Protein AF-A0A1G1E6A3-F1 (afdb_monomer_lite)

Radius of gyration: 20.31 Å; chains: 1; bounding box: 51×31×55 Å

Foldseek 3Di:
DVVLLLVLLLVLLLLLVLLLVLLVVVLVVDFFVVLSVVSVVLSVVSVVLNVVSCVVQVVVVHDSDNDPPVSVPPPDDLVVLCVVLVHDADFQCRVVSSSLSVQLSSLVVLLVSLCVSLVVDPDPSSNVSSVVVSVSSVVSNVVSVVVSVCLVVLVDFGWGQDPPPGDIDTCHSDHDFQDWDQRPPPRFIKGWHGDPRHIDIDTDD

pLDDT: mean 92.28, std 10.72, range [44.59, 98.62]

Structure (mmCIF, N/CA/C/O backbone):
data_AF-A0A1G1E6A3-F1
#
_entry.id   AF-A0A1G1E6A3-F1
#
loop_
_atom_site.group_PDB
_atom_site.id
_atom_site.type_symbol
_atom_site.label_atom_id
_atom_site.label_alt_id
_atom_site.label_comp_id
_atom_site.label_asym_id
_atom_site.label_entity_id
_atom_site.label_seq_id
_atom_site.pdbx_PDB_ins_code
_atom_site.Cartn_x
_atom_site.Cartn_y
_atom_site.Cartn_z
_atom_site.occupancy
_atom_site.B_iso_or_equiv
_atom_site.auth_seq_id
_atom_site.auth_comp_id
_atom_site.auth_asym_id
_atom_site.auth_atom_id
_atom_site.pdbx_PDB_model_num
ATOM 1 N N . MET A 1 1 ? 22.983 -2.849 -25.410 1.00 52.84 1 MET A N 1
ATOM 2 C CA . MET A 1 1 ? 23.242 -4.268 -25.117 1.00 52.84 1 MET A CA 1
ATOM 3 C C . MET A 1 1 ? 21.980 -4.874 -24.530 1.00 52.84 1 MET A C 1
ATOM 5 O O . MET A 1 1 ? 21.572 -4.451 -23.456 1.00 52.84 1 MET A O 1
ATOM 9 N N . ILE A 1 2 ? 21.395 -5.854 -25.227 1.00 60.53 2 ILE A N 1
ATOM 10 C CA . ILE A 1 2 ? 20.197 -6.618 -24.821 1.00 60.53 2 ILE A CA 1
ATOM 11 C C . ILE A 1 2 ? 20.302 -7.136 -23.374 1.00 60.53 2 ILE A C 1
ATOM 13 O O . ILE A 1 2 ? 19.310 -7.143 -22.655 1.00 60.53 2 ILE A O 1
ATOM 17 N N . ASP A 1 3 ? 21.508 -7.463 -22.909 1.00 78.00 3 ASP A N 1
ATOM 18 C CA . ASP A 1 3 ? 21.766 -7.994 -21.565 1.00 78.00 3 ASP A CA 1
ATOM 19 C C . ASP A 1 3 ? 21.234 -7.106 -20.426 1.00 78.00 3 ASP A C 1
ATOM 21 O O . ASP A 1 3 ? 20.723 -7.616 -19.431 1.00 78.00 3 ASP A O 1
ATOM 25 N N . ARG A 1 4 ? 21.285 -5.775 -20.582 1.00 87.69 4 ARG A N 1
ATOM 26 C CA . ARG A 1 4 ? 20.841 -4.835 -19.539 1.00 87.69 4 ARG A CA 1
ATOM 27 C C . ARG A 1 4 ? 19.320 -4.757 -19.423 1.00 87.69 4 ARG A C 1
ATOM 29 O O . ARG A 1 4 ? 18.787 -4.631 -18.325 1.00 87.69 4 ARG A O 1
ATOM 36 N N . ASP A 1 5 ? 18.622 -4.856 -20.551 1.00 90.69 5 ASP A N 1
ATOM 37 C CA . ASP A 1 5 ? 17.161 -4.910 -20.579 1.00 90.69 5 ASP A CA 1
ATOM 38 C C . ASP A 1 5 ? 16.653 -6.189 -19.899 1.00 90.69 5 ASP A C 1
ATOM 40 O O . ASP A 1 5 ? 15.705 -6.148 -19.114 1.00 90.69 5 ASP A O 1
ATOM 44 N N . ILE A 1 6 ? 17.331 -7.317 -20.124 1.00 88.31 6 ILE A N 1
ATOM 45 C CA . ILE A 1 6 ? 16.989 -8.597 -19.492 1.00 88.31 6 ILE A CA 1
ATOM 46 C C . ILE A 1 6 ? 17.277 -8.590 -17.986 1.00 88.31 6 ILE A C 1
ATOM 48 O O . ILE A 1 6 ? 16.454 -9.082 -17.207 1.00 88.31 6 ILE A O 1
ATOM 52 N N . GLU A 1 7 ? 18.389 -7.988 -17.555 1.00 88.75 7 GLU A N 1
ATOM 53 C CA . GLU A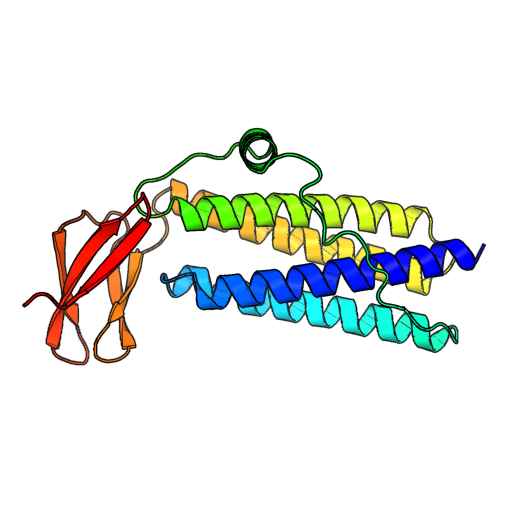 1 7 ? 18.673 -7.766 -16.131 1.00 88.75 7 GLU A CA 1
ATOM 54 C C . GLU A 1 7 ? 17.557 -6.934 -15.476 1.00 88.75 7 GLU A C 1
ATOM 56 O O . GLU A 1 7 ? 17.002 -7.326 -14.449 1.00 88.75 7 GLU A O 1
ATOM 61 N N . ASN A 1 8 ? 17.156 -5.823 -16.101 1.00 91.44 8 ASN A N 1
ATOM 62 C CA . ASN A 1 8 ? 16.099 -4.961 -15.574 1.00 91.44 8 ASN A CA 1
ATOM 63 C C . ASN A 1 8 ? 14.746 -5.689 -15.484 1.00 91.44 8 ASN A C 1
ATOM 65 O O . ASN A 1 8 ? 14.077 -5.589 -14.458 1.00 91.44 8 ASN A O 1
ATOM 69 N N . LEU A 1 9 ? 14.358 -6.474 -16.499 1.00 91.94 9 LEU A N 1
ATOM 70 C CA . LEU A 1 9 ? 13.141 -7.301 -16.449 1.00 91.94 9 LEU A CA 1
ATOM 71 C C . LEU A 1 9 ? 13.195 -8.352 -15.324 1.00 91.94 9 LEU A C 1
ATOM 73 O O . LEU A 1 9 ? 12.199 -8.593 -14.635 1.00 91.94 9 LEU A O 1
ATOM 77 N N . THR A 1 10 ? 14.358 -8.964 -15.101 1.00 88.19 10 THR A N 1
ATOM 78 C CA . THR A 1 10 ? 14.561 -9.934 -14.012 1.00 88.19 10 THR A CA 1
ATOM 79 C C . THR A 1 10 ? 14.383 -9.262 -12.653 1.00 88.19 10 THR A C 1
ATOM 81 O O . THR A 1 10 ? 13.635 -9.752 -11.803 1.00 88.19 10 THR A O 1
ATOM 84 N N . ARG A 1 11 ? 14.966 -8.070 -12.487 1.00 88.81 11 ARG A N 1
ATOM 85 C CA . ARG A 1 11 ? 14.819 -7.255 -11.278 1.00 88.81 11 ARG A CA 1
ATOM 86 C C . ARG A 1 11 ? 13.377 -6.845 -11.021 1.00 88.81 11 ARG A C 1
ATOM 88 O O . ARG A 1 11 ? 12.905 -6.998 -9.898 1.00 88.81 11 ARG A O 1
ATOM 95 N N . THR A 1 12 ? 12.664 -6.393 -12.046 1.00 91.88 12 THR A N 1
ATOM 96 C CA . THR A 1 12 ? 11.239 -6.059 -11.937 1.00 91.88 12 THR A CA 1
ATOM 97 C C . THR A 1 12 ? 10.411 -7.260 -11.508 1.00 91.88 12 THR A C 1
ATOM 99 O O . THR A 1 12 ? 9.614 -7.133 -10.590 1.00 91.88 12 THR A O 1
ATOM 102 N N . THR A 1 13 ? 10.650 -8.451 -12.067 1.00 89.56 13 THR A N 1
ATOM 103 C CA . THR A 1 13 ? 9.909 -9.663 -11.662 1.00 89.56 13 THR A CA 1
ATOM 104 C C . THR A 1 13 ? 9.983 -9.907 -10.149 1.00 89.56 13 THR A C 1
ATOM 106 O O . THR A 1 13 ? 8.977 -10.249 -9.528 1.00 89.56 13 THR A O 1
ATOM 109 N N . ALA A 1 14 ? 11.155 -9.724 -9.533 1.00 86.88 14 ALA A N 1
ATOM 110 C CA . ALA A 1 14 ? 11.291 -9.901 -8.088 1.00 86.88 14 ALA A CA 1
ATOM 111 C C . ALA A 1 14 ? 10.610 -8.781 -7.284 1.00 86.88 14 ALA A C 1
ATOM 113 O O . ALA A 1 14 ? 10.022 -9.067 -6.241 1.00 86.88 14 ALA A O 1
ATOM 114 N N . LEU A 1 15 ? 10.680 -7.531 -7.763 1.00 89.19 15 LEU A N 1
ATOM 115 C CA . LEU A 1 15 ? 10.018 -6.382 -7.134 1.00 89.19 15 LEU A CA 1
ATOM 116 C C . LEU A 1 15 ? 8.502 -6.583 -7.077 1.00 89.19 15 LEU A C 1
ATOM 118 O O . LEU A 1 15 ? 7.927 -6.503 -5.992 1.00 89.19 15 LEU A O 1
ATOM 122 N N . GLU A 1 16 ? 7.887 -6.939 -8.207 1.00 92.62 16 GLU A N 1
ATOM 123 C CA . GLU A 1 16 ? 6.437 -7.145 -8.281 1.00 92.62 16 GLU A CA 1
ATOM 124 C C . GLU A 1 16 ? 5.990 -8.301 -7.386 1.00 92.62 16 GLU A C 1
ATOM 126 O O . GLU A 1 16 ? 5.063 -8.167 -6.591 1.00 92.62 16 GLU A O 1
ATOM 131 N N . ARG A 1 17 ? 6.701 -9.435 -7.411 1.00 89.88 17 ARG A N 1
ATOM 132 C CA . ARG A 1 17 ? 6.389 -10.578 -6.534 1.00 89.88 17 ARG A CA 1
ATOM 133 C C . ARG A 1 17 ? 6.499 -10.242 -5.054 1.00 89.88 17 ARG A C 1
ATOM 135 O O . ARG A 1 17 ? 5.681 -10.706 -4.257 1.00 89.88 17 ARG A O 1
ATOM 142 N N . PHE A 1 18 ? 7.509 -9.459 -4.680 1.00 88.88 18 PHE A N 1
ATOM 143 C CA . PHE A 1 18 ? 7.661 -8.994 -3.308 1.00 88.88 18 PHE A CA 1
ATOM 144 C C . PHE A 1 18 ? 6.491 -8.092 -2.898 1.00 88.88 18 PHE A C 1
ATOM 146 O O . PHE A 1 18 ? 5.902 -8.317 -1.837 1.00 88.88 18 PHE A O 1
ATOM 153 N N . ALA A 1 19 ? 6.110 -7.135 -3.749 1.00 91.38 19 ALA A N 1
ATOM 154 C CA . ALA A 1 19 ? 4.962 -6.263 -3.518 1.00 91.38 19 ALA A CA 1
ATOM 155 C C . ALA A 1 19 ? 3.660 -7.071 -3.371 1.00 91.38 19 ALA A C 1
ATOM 157 O O . ALA A 1 19 ? 2.958 -6.921 -2.370 1.00 91.38 19 ALA A O 1
ATOM 158 N N . ILE A 1 20 ? 3.394 -8.019 -4.279 1.00 93.62 20 ILE A N 1
ATOM 159 C CA . ILE A 1 20 ? 2.236 -8.929 -4.218 1.00 93.62 20 ILE A CA 1
ATOM 160 C C . ILE A 1 20 ? 2.196 -9.673 -2.880 1.00 93.62 20 ILE A C 1
ATOM 162 O O . ILE A 1 20 ? 1.187 -9.620 -2.173 1.00 93.62 20 ILE A O 1
ATOM 166 N N . SER A 1 21 ? 3.301 -10.325 -2.496 1.00 91.25 21 SER A N 1
ATOM 167 C CA . SER A 1 21 ? 3.388 -11.083 -1.241 1.00 91.25 21 SER A CA 1
ATOM 168 C C . SER A 1 21 ? 3.143 -10.199 -0.018 1.00 91.25 21 SER A C 1
ATOM 170 O O . SER A 1 21 ? 2.488 -10.618 0.940 1.00 91.25 21 SER A O 1
ATOM 172 N N . ARG A 1 22 ? 3.679 -8.977 -0.027 1.00 91.31 22 ARG A N 1
ATOM 173 C CA . ARG A 1 22 ? 3.521 -8.021 1.068 1.00 91.31 22 ARG A CA 1
ATOM 174 C C . ARG A 1 22 ? 2.079 -7.529 1.171 1.00 91.31 22 ARG A C 1
ATOM 176 O O . ARG A 1 22 ? 1.533 -7.477 2.275 1.00 91.31 22 ARG A O 1
ATOM 183 N N . TYR A 1 23 ? 1.445 -7.198 0.050 1.00 94.75 23 TYR A N 1
ATOM 184 C CA . TYR A 1 23 ? 0.042 -6.794 0.039 1.00 94.75 23 TYR A CA 1
ATOM 185 C C . TYR A 1 23 ? -0.883 -7.933 0.463 1.00 94.75 23 TYR A C 1
ATOM 187 O O . TYR A 1 23 ? -1.817 -7.688 1.229 1.00 94.75 23 TYR A O 1
ATOM 195 N N . ASP A 1 24 ? -0.583 -9.177 0.085 1.00 93.69 24 ASP A N 1
ATOM 196 C CA . ASP A 1 24 ? -1.293 -10.358 0.585 1.00 93.69 24 ASP A CA 1
ATOM 197 C C . ASP A 1 24 ? -1.245 -10.460 2.111 1.00 93.69 24 ASP A C 1
ATOM 199 O O . ASP A 1 24 ? -2.285 -10.601 2.762 1.00 93.69 24 ASP A O 1
ATOM 203 N N . GLU A 1 25 ? -0.058 -10.324 2.704 1.00 92.19 25 GLU A N 1
ATOM 204 C CA . GLU A 1 25 ? 0.110 -10.360 4.156 1.00 92.19 25 GLU A CA 1
ATOM 205 C C . GLU A 1 25 ? -0.679 -9.239 4.852 1.00 92.19 25 GLU A C 1
ATOM 207 O O . GLU A 1 25 ? -1.368 -9.473 5.853 1.00 92.19 25 GLU A O 1
ATOM 212 N N . GLN A 1 26 ? -0.631 -8.021 4.310 1.00 93.88 26 GLN A N 1
ATOM 213 C CA . GLN A 1 26 ? -1.344 -6.875 4.873 1.00 93.88 26 GLN A CA 1
ATOM 214 C C . GLN A 1 26 ? -2.868 -7.012 4.785 1.00 93.88 26 GLN A C 1
ATOM 216 O O . GLN A 1 26 ? -3.564 -6.707 5.756 1.00 93.88 26 GLN A O 1
ATOM 221 N N . ILE A 1 27 ? -3.404 -7.525 3.672 1.00 94.94 27 ILE A N 1
ATOM 222 C CA . ILE A 1 27 ? -4.846 -7.775 3.492 1.00 94.94 27 ILE A CA 1
ATOM 223 C C . ILE A 1 27 ? -5.391 -8.702 4.590 1.00 94.94 27 ILE A C 1
ATOM 225 O O . ILE A 1 27 ? -6.546 -8.556 5.013 1.00 94.94 27 ILE A O 1
ATOM 229 N N . GLN A 1 28 ? -4.582 -9.646 5.080 1.00 92.06 28 GLN A N 1
ATOM 230 C CA . GLN A 1 28 ? -4.977 -10.531 6.180 1.00 92.06 28 GLN A CA 1
ATOM 231 C C . GLN A 1 28 ? -4.928 -9.846 7.550 1.00 92.06 28 GLN A C 1
ATOM 233 O O . GLN A 1 28 ? -5.706 -10.202 8.434 1.00 92.06 28 GLN A O 1
ATOM 238 N N . LYS A 1 29 ? -4.035 -8.868 7.733 1.00 92.44 29 LYS A N 1
ATOM 239 C CA . LYS A 1 29 ? -3.746 -8.259 9.039 1.00 92.44 29 LYS A CA 1
ATOM 240 C C . LYS A 1 29 ? -4.522 -6.977 9.324 1.00 92.44 29 LYS A C 1
ATOM 242 O O . LYS A 1 29 ? -4.794 -6.710 10.490 1.00 92.44 29 LYS A O 1
ATOM 247 N N . ILE A 1 30 ? -4.884 -6.187 8.310 1.00 94.81 30 ILE A N 1
ATOM 248 C CA . ILE A 1 30 ? -5.595 -4.915 8.515 1.00 94.81 30 ILE A CA 1
ATOM 249 C C . ILE A 1 30 ? -7.051 -5.190 8.938 1.00 94.81 30 ILE A C 1
ATOM 251 O O . ILE A 1 30 ? -7.828 -5.730 8.145 1.00 94.81 30 ILE A O 1
ATOM 255 N N . PRO A 1 31 ? -7.462 -4.789 10.159 1.00 93.88 31 PRO A N 1
ATOM 256 C CA . PRO A 1 31 ? -8.792 -5.100 10.680 1.00 93.88 31 PRO A CA 1
ATOM 257 C C . PRO A 1 31 ? -9.870 -4.105 10.223 1.00 93.88 31 PRO A C 1
ATOM 259 O O . PRO A 1 31 ? -11.059 -4.412 10.306 1.00 93.88 31 PRO A O 1
ATOM 262 N N . ILE A 1 32 ? -9.466 -2.924 9.738 1.00 95.31 32 ILE A N 1
ATOM 263 C CA . ILE A 1 32 ? -10.370 -1.851 9.311 1.00 95.31 32 ILE A CA 1
ATOM 264 C C . ILE A 1 32 ? -10.792 -2.106 7.853 1.00 95.31 32 ILE A C 1
ATOM 266 O O . ILE A 1 32 ? -9.942 -1.995 6.961 1.00 95.31 32 ILE A O 1
ATOM 270 N N . PRO A 1 33 ? -12.078 -2.407 7.566 1.00 95.44 33 PRO A N 1
ATOM 271 C CA . PRO A 1 33 ? -12.535 -2.829 6.241 1.00 95.44 33 PRO A CA 1
ATOM 272 C C . PRO A 1 33 ? -12.168 -1.843 5.134 1.00 95.44 33 PRO A C 1
ATOM 274 O O . PRO A 1 33 ? -11.607 -2.238 4.116 1.00 95.44 33 PRO A O 1
ATOM 277 N N . LYS A 1 34 ? -12.428 -0.550 5.347 1.00 94.00 34 LYS A N 1
ATOM 278 C CA . LYS A 1 34 ? -12.167 0.491 4.349 1.00 94.00 34 LYS A CA 1
ATOM 279 C C . LYS A 1 34 ? -10.688 0.589 3.966 1.00 94.00 34 LYS A C 1
ATOM 281 O O . LYS A 1 34 ? -10.385 0.776 2.795 1.00 94.00 34 LYS A O 1
ATOM 286 N N . LEU A 1 35 ? -9.785 0.429 4.934 1.00 95.25 35 LEU A N 1
ATOM 287 C CA . LEU A 1 35 ? -8.340 0.435 4.695 1.00 95.25 35 LEU A CA 1
ATOM 288 C C . LEU A 1 35 ? -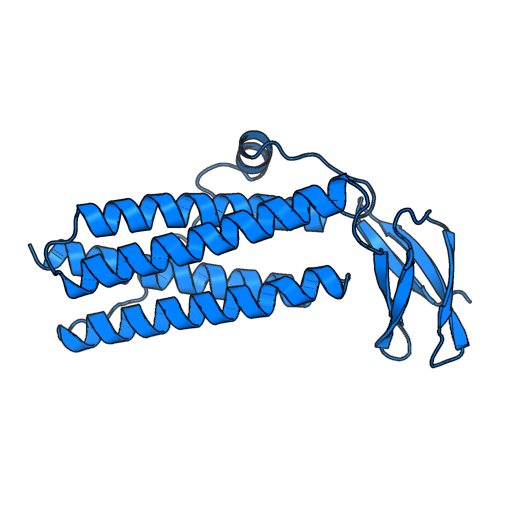7.882 -0.851 4.008 1.00 95.25 35 LEU A C 1
ATOM 290 O O . LEU A 1 35 ? -7.142 -0.802 3.031 1.00 95.25 35 LEU A O 1
ATOM 294 N N . LYS A 1 36 ? -8.394 -1.998 4.467 1.00 95.25 36 LYS A N 1
ATOM 295 C CA . LYS A 1 36 ? -8.142 -3.304 3.852 1.00 95.25 36 LYS A CA 1
ATOM 296 C C . LYS A 1 36 ? -8.547 -3.332 2.377 1.00 95.25 36 LYS A C 1
ATOM 298 O O . LYS A 1 36 ? -7.841 -3.924 1.573 1.00 95.25 36 LYS A O 1
ATOM 303 N N . MET A 1 37 ? -9.659 -2.693 2.014 1.00 94.31 37 MET A N 1
ATOM 304 C CA . MET A 1 37 ? -10.191 -2.705 0.646 1.00 94.31 37 MET A CA 1
ATOM 305 C C . MET A 1 37 ? -9.355 -1.927 -0.380 1.00 94.31 37 MET A C 1
ATOM 307 O O . MET A 1 37 ? -9.593 -2.091 -1.574 1.00 94.31 37 MET A O 1
ATOM 311 N N . LEU A 1 38 ? -8.380 -1.119 0.046 1.00 94.38 38 LEU A N 1
ATOM 312 C CA . LEU A 1 38 ? -7.477 -0.408 -0.868 1.00 94.38 38 LEU A CA 1
ATOM 313 C C . LEU A 1 38 ? -6.457 -1.354 -1.518 1.00 94.38 38 LEU A C 1
ATOM 315 O O . LEU A 1 38 ? -6.120 -1.207 -2.690 1.00 94.38 38 LEU A O 1
ATOM 319 N N . LEU A 1 39 ? -5.991 -2.344 -0.758 1.00 96.81 39 LEU A N 1
ATOM 320 C CA . LEU A 1 39 ? -4.848 -3.175 -1.127 1.00 96.81 39 LEU A CA 1
ATOM 321 C C . LEU A 1 39 ? -5.117 -4.193 -2.250 1.00 96.81 39 LEU A C 1
ATOM 323 O O . LEU A 1 39 ? -4.227 -4.371 -3.075 1.00 96.81 39 LEU A O 1
ATOM 327 N N . PRO A 1 40 ? -6.297 -4.843 -2.364 1.00 97.06 40 PRO A N 1
ATOM 328 C CA . PRO A 1 40 ? -6.546 -5.794 -3.447 1.00 97.06 40 PRO A CA 1
ATOM 329 C C . PRO A 1 40 ? -6.399 -5.186 -4.845 1.00 97.06 40 PRO A C 1
ATOM 331 O O . PRO A 1 40 ? -5.941 -5.866 -5.759 1.00 97.06 40 PRO A O 1
ATOM 334 N N . GLY A 1 41 ? -6.774 -3.911 -5.010 1.00 96.88 41 GLY A N 1
ATOM 335 C CA . GLY A 1 41 ? -6.631 -3.199 -6.281 1.00 96.88 41 GLY A CA 1
ATOM 336 C C . GLY A 1 41 ? -5.167 -2.986 -6.663 1.00 96.88 41 GLY A C 1
ATOM 337 O O . GLY A 1 41 ? -4.793 -3.310 -7.785 1.00 96.88 41 GLY A O 1
ATOM 338 N N . ILE A 1 42 ? -4.353 -2.519 -5.710 1.00 97.38 42 ILE A N 1
ATOM 339 C CA . ILE A 1 42 ? -2.902 -2.332 -5.874 1.00 97.38 42 ILE A CA 1
ATOM 340 C C . ILE A 1 42 ? -2.240 -3.681 -6.172 1.00 97.38 42 ILE A C 1
ATOM 342 O O . ILE A 1 42 ? -1.630 -3.856 -7.215 1.00 97.38 42 ILE A O 1
ATOM 346 N N . ARG A 1 43 ? -2.501 -4.699 -5.343 1.00 97.31 43 ARG A N 1
ATOM 347 C CA . ARG A 1 43 ? -2.002 -6.069 -5.539 1.00 97.31 43 ARG A CA 1
ATOM 348 C C . ARG A 1 43 ? -2.305 -6.625 -6.936 1.00 97.31 43 ARG A C 1
ATOM 350 O O . ARG A 1 43 ? -1.444 -7.238 -7.553 1.00 97.31 43 ARG A O 1
ATOM 357 N N . THR A 1 44 ? -3.532 -6.435 -7.428 1.00 97.81 44 THR A N 1
ATOM 358 C CA . THR A 1 44 ? -3.928 -6.894 -8.774 1.00 97.81 44 THR A CA 1
ATOM 359 C C . THR A 1 44 ? -3.171 -6.134 -9.868 1.00 97.81 44 THR A C 1
ATOM 361 O O . THR A 1 44 ? -2.910 -6.681 -10.938 1.00 97.81 44 THR A O 1
ATOM 364 N N . ASN A 1 45 ? -2.828 -4.866 -9.624 1.00 97.56 45 ASN A N 1
ATOM 365 C CA . ASN A 1 45 ? -2.010 -4.084 -10.540 1.00 97.56 45 ASN A CA 1
ATOM 366 C C . ASN A 1 45 ? -0.577 -4.635 -10.619 1.00 97.56 45 ASN A C 1
ATOM 368 O O . ASN A 1 45 ? -0.112 -4.857 -11.736 1.00 97.56 45 ASN A O 1
ATOM 372 N N . GLU A 1 46 ? 0.022 -5.008 -9.483 1.00 97.06 46 GLU A N 1
ATOM 373 C CA . GLU A 1 46 ? 1.354 -5.639 -9.445 1.00 97.06 46 GLU A CA 1
ATOM 374 C C . GLU A 1 46 ? 1.380 -7.005 -10.144 1.00 97.06 46 GLU A C 1
ATOM 376 O O . GLU A 1 46 ? 2.300 -7.311 -10.901 1.00 97.06 46 GLU A O 1
ATOM 381 N N . GLU A 1 47 ? 0.330 -7.822 -9.988 1.00 96.94 47 GLU A N 1
ATOM 382 C CA . GLU A 1 47 ? 0.175 -9.064 -10.771 1.00 96.94 47 GLU A CA 1
ATOM 383 C C . GLU A 1 47 ? 0.124 -8.774 -12.280 1.00 96.94 47 GLU A C 1
ATOM 385 O O . GLU A 1 47 ? 0.644 -9.535 -13.102 1.00 96.94 47 GLU A O 1
ATOM 390 N N . GLY A 1 48 ? -0.493 -7.652 -12.656 1.00 97.88 48 GLY A N 1
ATOM 391 C CA . GLY A 1 48 ? -0.505 -7.151 -14.023 1.00 97.88 48 GLY A CA 1
ATOM 392 C C . GLY A 1 48 ? 0.889 -6.760 -14.514 1.00 97.88 48 GLY A C 1
ATOM 393 O O . GLY A 1 48 ? 1.258 -7.139 -15.630 1.00 97.88 48 GLY A O 1
ATOM 394 N N . HIS A 1 49 ? 1.667 -6.044 -13.699 1.00 97.12 49 HIS A N 1
ATOM 395 C CA . HIS A 1 49 ? 3.055 -5.693 -14.001 1.00 97.12 49 HIS A CA 1
ATOM 396 C C . HIS A 1 49 ? 3.908 -6.949 -14.189 1.00 97.12 49 HIS A C 1
ATOM 398 O O . HIS A 1 49 ? 4.541 -7.101 -15.237 1.00 97.12 49 HIS A O 1
ATOM 404 N N . GLU A 1 50 ? 3.840 -7.899 -13.249 1.00 94.81 50 GLU A N 1
ATOM 405 C CA . GLU A 1 50 ? 4.546 -9.179 -13.336 1.00 94.81 50 GLU A CA 1
ATOM 406 C C . GLU A 1 50 ? 4.191 -9.907 -14.640 1.00 94.81 50 GLU A C 1
ATOM 408 O O . GLU A 1 50 ? 5.072 -10.306 -15.404 1.00 94.81 50 GLU A O 1
ATOM 413 N N . ALA A 1 51 ? 2.899 -10.037 -14.951 1.00 95.62 51 ALA A N 1
ATOM 414 C CA . ALA A 1 51 ? 2.451 -10.729 -16.153 1.00 95.62 51 ALA A CA 1
ATOM 415 C C . ALA A 1 51 ? 2.999 -10.095 -17.446 1.00 95.62 51 ALA A C 1
ATOM 417 O O . ALA A 1 51 ? 3.363 -10.823 -18.379 1.00 95.62 51 ALA A O 1
ATOM 418 N N . GLN A 1 52 ? 3.086 -8.761 -17.515 1.00 96.19 52 GLN A N 1
ATOM 419 C CA . GLN A 1 52 ? 3.675 -8.072 -18.669 1.00 96.19 52 GLN A CA 1
ATOM 420 C C . GLN A 1 52 ? 5.185 -8.304 -18.766 1.00 96.19 52 GLN A C 1
ATOM 422 O O . GLN A 1 52 ? 5.675 -8.601 -19.856 1.00 96.19 52 GLN A O 1
ATOM 427 N N . VAL A 1 53 ? 5.917 -8.264 -17.650 1.00 94.31 53 VAL A N 1
ATOM 428 C CA . VAL A 1 53 ? 7.358 -8.573 -17.625 1.00 94.31 53 VAL A CA 1
ATOM 429 C C . VAL A 1 53 ? 7.627 -9.983 -18.137 1.00 94.31 53 VAL A C 1
ATOM 431 O O . VAL A 1 53 ? 8.459 -10.177 -19.026 1.00 94.31 53 VAL A O 1
ATOM 434 N N . LEU A 1 54 ? 6.877 -10.972 -17.641 1.00 91.38 54 LEU A N 1
ATOM 435 C CA . LEU A 1 54 ? 7.012 -12.365 -18.069 1.00 91.38 54 LEU A CA 1
ATOM 436 C C . LEU A 1 54 ? 6.723 -12.528 -19.568 1.00 91.38 54 LEU A C 1
ATOM 438 O O . LEU A 1 54 ? 7.364 -13.335 -20.245 1.00 91.38 54 LEU A O 1
ATOM 442 N N . LYS A 1 55 ? 5.764 -11.766 -20.105 1.00 93.62 55 LYS A N 1
ATOM 443 C CA . LYS A 1 55 ? 5.459 -11.752 -21.539 1.00 93.62 55 LYS A CA 1
ATOM 444 C C . LYS A 1 55 ? 6.619 -11.171 -22.354 1.00 93.62 55 LYS A C 1
ATOM 446 O O . LYS A 1 55 ? 6.997 -11.776 -23.357 1.00 93.62 55 LYS A O 1
ATOM 451 N N . LEU A 1 56 ? 7.188 -10.044 -21.923 1.00 93.56 56 LEU A N 1
ATOM 452 C CA . LEU A 1 56 ? 8.322 -9.396 -22.592 1.00 93.56 56 LEU A CA 1
ATOM 453 C C . LEU A 1 56 ? 9.566 -10.288 -22.600 1.00 93.56 56 LEU A C 1
ATOM 455 O O . LEU A 1 56 ? 10.227 -10.401 -23.632 1.00 93.56 56 LEU A O 1
ATOM 459 N N . ALA A 1 57 ? 9.851 -10.959 -21.484 1.00 90.50 57 ALA A N 1
ATOM 460 C CA . ALA A 1 57 ? 10.966 -11.893 -21.381 1.00 90.50 57 ALA A CA 1
ATOM 461 C C . ALA A 1 57 ? 10.803 -13.084 -22.336 1.00 90.50 57 ALA A C 1
ATOM 463 O O . ALA A 1 57 ? 11.695 -13.367 -23.137 1.00 90.50 57 ALA A O 1
ATOM 464 N N . ARG A 1 58 ? 9.621 -13.720 -22.338 1.00 89.12 58 ARG A N 1
ATOM 465 C CA . ARG A 1 58 ? 9.312 -14.845 -23.239 1.00 89.12 58 ARG A CA 1
ATOM 466 C C . ARG A 1 58 ? 9.442 -14.475 -24.712 1.00 89.12 58 ARG A C 1
ATOM 468 O O . ARG A 1 58 ? 9.937 -15.282 -25.485 1.00 89.12 58 ARG A O 1
ATOM 475 N N . ALA A 1 59 ? 9.021 -13.271 -25.103 1.00 89.62 59 ALA A N 1
ATOM 476 C CA . ALA A 1 59 ? 9.135 -12.797 -26.485 1.00 89.62 59 ALA A CA 1
ATOM 477 C C . ALA A 1 59 ? 10.592 -12.644 -26.964 1.00 89.62 59 ALA A C 1
ATOM 479 O O . ALA A 1 59 ? 10.833 -12.528 -28.162 1.00 89.62 59 ALA A O 1
ATOM 480 N N . ARG A 1 60 ? 11.553 -12.640 -26.035 1.00 88.94 60 ARG A N 1
ATOM 481 C CA . ARG A 1 60 ? 12.994 -12.514 -26.292 1.00 88.94 60 ARG A CA 1
ATOM 482 C C . ARG A 1 60 ? 13.736 -13.836 -26.056 1.00 88.94 60 ARG A C 1
ATOM 484 O O . ARG A 1 60 ? 14.955 -13.832 -25.907 1.00 88.94 60 ARG A O 1
ATOM 491 N N . ASP A 1 61 ? 12.994 -14.947 -25.978 1.00 85.06 61 ASP A N 1
ATOM 492 C CA . ASP A 1 61 ? 13.482 -16.280 -25.596 1.00 85.06 61 ASP A CA 1
ATOM 493 C C . ASP A 1 61 ? 14.260 -16.279 -24.268 1.00 85.06 61 ASP A C 1
ATOM 495 O O . ASP A 1 61 ? 15.121 -17.123 -24.020 1.00 85.06 61 ASP A O 1
ATOM 499 N N . GLN A 1 62 ? 13.941 -15.323 -23.390 1.00 80.00 62 GLN A N 1
ATOM 500 C CA . GLN A 1 62 ? 14.528 -15.211 -22.065 1.00 80.00 62 GLN A CA 1
ATOM 501 C C . GLN A 1 62 ? 13.556 -15.741 -21.021 1.00 80.00 62 GLN A C 1
ATOM 503 O O . GLN A 1 62 ? 12.367 -15.411 -20.997 1.00 80.00 62 GLN A O 1
ATOM 508 N N . ALA A 1 63 ? 14.084 -16.541 -20.103 1.00 69.94 63 ALA A N 1
ATOM 509 C CA . ALA A 1 63 ? 13.404 -16.818 -18.855 1.00 69.94 63 ALA A CA 1
ATOM 510 C C . ALA A 1 63 ? 13.823 -15.751 -17.843 1.00 69.94 63 ALA A C 1
ATOM 512 O O . ALA A 1 63 ? 14.998 -15.647 -17.505 1.00 69.94 63 ALA A O 1
ATOM 513 N N . THR A 1 64 ? 12.866 -14.997 -17.315 1.00 66.94 64 THR A N 1
ATOM 514 C CA . THR A 1 64 ? 13.080 -14.272 -16.060 1.00 66.94 64 THR A CA 1
ATOM 515 C C . THR A 1 64 ? 13.162 -15.307 -14.950 1.00 66.94 64 THR A C 1
ATOM 517 O O . THR A 1 64 ? 12.167 -15.966 -14.624 1.00 66.94 64 THR A O 1
ATOM 520 N N . GLN A 1 65 ? 14.356 -15.500 -14.406 1.00 62.91 65 GLN A N 1
ATOM 521 C CA . GLN A 1 65 ? 14.526 -16.320 -13.217 1.00 62.91 65 GLN A CA 1
ATOM 522 C C . GLN A 1 65 ? 14.119 -15.510 -11.988 1.00 62.91 65 GLN A C 1
ATOM 524 O O . GLN A 1 65 ? 14.195 -14.284 -11.976 1.00 62.91 65 GLN A O 1
ATOM 529 N N . MET A 1 66 ? 13.684 -16.203 -10.940 1.00 54.09 66 MET A N 1
ATOM 530 C CA . MET A 1 66 ? 13.806 -15.623 -9.611 1.00 54.09 66 MET A CA 1
ATOM 531 C C . MET A 1 66 ? 15.297 -15.619 -9.310 1.00 54.09 66 MET A C 1
ATOM 533 O O . MET A 1 66 ? 15.869 -16.660 -9.000 1.00 54.09 66 MET A O 1
ATOM 537 N N . GLU A 1 67 ? 15.939 -14.471 -9.457 1.00 50.66 67 GLU A N 1
ATOM 538 C CA . GLU A 1 67 ? 17.137 -14.258 -8.669 1.00 50.66 67 GLU A CA 1
ATOM 539 C C . GLU A 1 67 ? 16.702 -14.214 -7.199 1.00 50.66 67 GLU A C 1
ATOM 541 O O . GLU A 1 67 ? 15.613 -13.715 -6.887 1.00 50.66 67 GLU A O 1
ATOM 546 N N . ASP A 1 68 ? 17.544 -14.719 -6.295 1.00 44.59 68 ASP A N 1
ATOM 547 C CA . ASP A 1 68 ? 17.496 -14.343 -4.880 1.00 44.59 68 ASP A CA 1
ATOM 548 C C . ASP A 1 68 ? 17.881 -12.859 -4.791 1.00 44.59 68 ASP A C 1
ATOM 550 O O . ASP A 1 68 ? 18.934 -12.479 -4.280 1.00 44.59 68 ASP A O 1
ATOM 554 N N . ILE A 1 69 ? 17.043 -11.999 -5.369 1.00 47.97 69 ILE A N 1
ATOM 555 C CA . ILE A 1 69 ? 17.112 -10.566 -5.177 1.00 47.97 69 ILE A CA 1
ATOM 556 C C . ILE A 1 69 ? 16.781 -10.406 -3.707 1.00 47.97 69 ILE A C 1
ATOM 558 O O . ILE A 1 69 ? 15.671 -10.789 -3.325 1.00 47.97 69 ILE A O 1
ATOM 562 N N . PRO A 1 70 ? 17.724 -9.930 -2.871 1.00 44.97 70 PRO A N 1
ATOM 563 C CA . PRO A 1 70 ? 17.525 -9.852 -1.436 1.00 44.97 70 PRO A CA 1
ATOM 564 C C . PRO A 1 70 ? 16.220 -9.118 -1.187 1.00 44.97 70 PRO A C 1
ATOM 566 O O . PRO A 1 70 ? 16.141 -7.925 -1.452 1.00 44.97 70 PRO A O 1
ATOM 569 N N . LEU A 1 71 ? 15.220 -9.897 -0.779 1.00 47.62 71 LEU A N 1
ATOM 570 C CA . LEU A 1 71 ? 13.804 -9.622 -0.561 1.00 47.62 71 LEU A CA 1
ATOM 571 C C . LEU A 1 71 ? 13.511 -8.156 -0.242 1.00 47.62 71 LEU A C 1
ATOM 573 O O . LEU A 1 71 ? 13.337 -7.885 0.935 1.00 47.62 71 LEU A O 1
ATOM 577 N N . PHE A 1 72 ? 13.575 -7.240 -1.226 1.00 54.16 72 PHE A N 1
ATOM 578 C CA . PHE A 1 72 ? 13.899 -5.813 -1.020 1.00 54.16 72 PHE A CA 1
ATOM 579 C C . PHE A 1 72 ? 14.328 -5.545 0.425 1.00 54.16 72 PHE A C 1
ATOM 581 O O . PHE A 1 72 ? 13.557 -4.984 1.210 1.00 54.16 72 PHE A O 1
ATOM 588 N N . THR A 1 73 ? 15.457 -6.146 0.843 1.00 57.12 73 THR A N 1
ATOM 589 C CA . THR A 1 73 ? 15.830 -6.107 2.261 1.00 57.12 73 THR A CA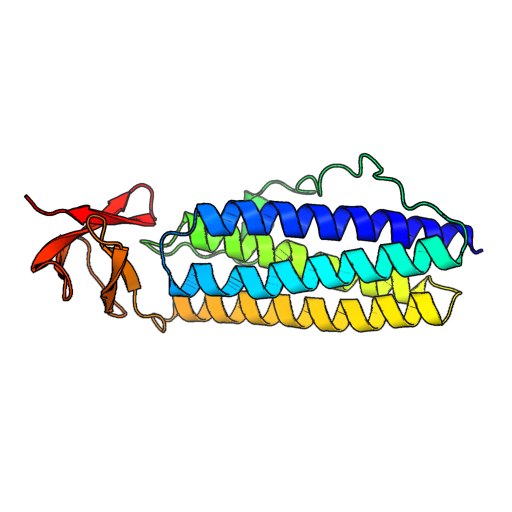 1
ATOM 590 C C . THR A 1 73 ? 15.867 -4.645 2.592 1.00 57.12 73 THR A C 1
ATOM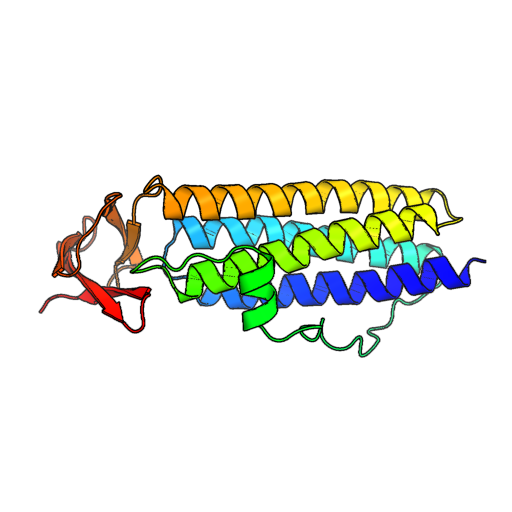 592 O O . THR A 1 73 ? 16.493 -3.921 1.815 1.00 57.12 73 THR A O 1
ATOM 595 N N . LEU A 1 74 ? 15.148 -4.231 3.644 1.00 67.25 74 LEU A N 1
ATOM 596 C CA . LEU A 1 74 ? 15.090 -2.828 4.021 1.00 67.25 74 LEU A CA 1
ATOM 597 C C . LEU A 1 74 ? 16.524 -2.310 3.948 1.00 67.25 74 LEU A C 1
ATOM 599 O O . LEU A 1 74 ? 17.396 -2.757 4.694 1.00 67.25 74 LEU A O 1
ATOM 603 N N . ASP A 1 75 ? 16.788 -1.469 2.951 1.00 77.06 75 ASP A N 1
ATOM 604 C CA . ASP A 1 75 ? 18.142 -1.023 2.620 1.00 77.06 75 ASP A CA 1
ATOM 605 C C . ASP A 1 75 ? 18.700 -0.157 3.753 1.00 77.06 75 ASP A C 1
ATOM 607 O O . ASP A 1 75 ? 19.898 0.109 3.837 1.00 77.06 75 ASP A O 1
ATOM 611 N N . LYS A 1 76 ? 17.791 0.235 4.649 1.00 84.88 76 LYS A N 1
ATOM 612 C CA . LYS A 1 76 ? 17.962 0.948 5.898 1.00 84.88 76 LYS A CA 1
ATOM 613 C C . LYS A 1 76 ? 17.039 0.337 6.959 1.00 84.88 76 LYS A C 1
ATOM 615 O O . LYS A 1 76 ? 16.017 -0.243 6.606 1.00 84.88 76 LYS A O 1
ATOM 620 N N . PRO A 1 77 ? 17.322 0.501 8.258 1.00 91.38 77 PRO A N 1
ATOM 621 C CA . PRO A 1 77 ? 16.399 0.107 9.322 1.00 91.38 77 PRO A CA 1
ATOM 622 C C . PRO A 1 77 ? 14.999 0.721 9.151 1.00 91.38 77 PRO A C 1
ATOM 624 O O . PRO A 1 77 ? 14.862 1.837 8.642 1.00 91.38 77 PRO A O 1
ATOM 627 N N . LEU A 1 78 ? 13.958 0.025 9.624 1.00 90.12 78 LEU A N 1
ATOM 628 C CA . LEU A 1 78 ? 12.568 0.493 9.537 1.00 90.12 78 LEU A CA 1
ATOM 629 C C . LEU A 1 78 ? 12.409 1.896 10.134 1.00 90.12 78 LEU A C 1
ATOM 631 O O . LEU A 1 78 ? 11.718 2.738 9.571 1.00 90.12 78 LEU A O 1
ATOM 635 N N . GLU A 1 79 ? 13.072 2.167 11.254 1.00 93.00 79 GLU A N 1
ATOM 636 C CA . GLU A 1 79 ? 13.025 3.454 11.940 1.00 93.00 79 GLU A CA 1
ATOM 637 C C . GLU A 1 79 ? 13.561 4.589 11.061 1.00 93.00 79 GLU A C 1
ATOM 639 O O . GLU A 1 79 ? 13.002 5.685 11.068 1.00 93.00 79 GLU A O 1
ATOM 644 N N . GLU A 1 80 ? 14.610 4.325 10.278 1.00 95.06 80 GLU A N 1
ATOM 645 C CA . GLU A 1 80 ? 15.179 5.299 9.346 1.00 95.06 80 GLU A CA 1
ATOM 646 C C . GLU A 1 80 ? 14.237 5.545 8.165 1.00 95.06 80 GLU A C 1
ATOM 648 O O . GLU A 1 80 ? 14.022 6.697 7.789 1.00 95.06 80 GLU A O 1
ATOM 653 N N . ILE A 1 81 ? 13.628 4.487 7.620 1.00 93.81 81 ILE A N 1
ATOM 654 C CA . ILE A 1 81 ? 12.635 4.600 6.543 1.00 93.81 81 ILE A CA 1
ATOM 655 C C . ILE A 1 81 ? 11.442 5.435 7.011 1.00 93.81 81 ILE A C 1
ATOM 657 O O . ILE A 1 81 ? 11.079 6.421 6.371 1.00 93.81 81 ILE A O 1
ATOM 661 N N . LEU A 1 82 ? 10.871 5.087 8.165 1.00 95.75 82 LEU A N 1
ATOM 662 C CA . LEU A 1 82 ? 9.745 5.809 8.749 1.00 95.75 82 LEU A CA 1
ATOM 663 C C . LEU A 1 82 ? 10.107 7.275 9.019 1.00 95.75 82 LEU A C 1
ATOM 665 O O . LEU A 1 82 ? 9.328 8.168 8.687 1.00 95.75 82 LEU A O 1
ATOM 669 N N . ALA A 1 83 ? 11.291 7.549 9.575 1.00 95.44 83 ALA A N 1
ATOM 670 C CA . ALA A 1 83 ? 11.750 8.917 9.801 1.00 95.44 83 ALA A CA 1
ATOM 671 C C . ALA A 1 83 ? 11.910 9.700 8.485 1.00 95.44 83 ALA A C 1
ATOM 673 O O . ALA A 1 83 ? 11.455 10.842 8.397 1.00 95.44 83 ALA A O 1
ATOM 674 N N . GLY A 1 84 ? 12.503 9.086 7.457 1.00 95.00 84 GLY A N 1
ATOM 675 C CA . GLY A 1 84 ? 12.701 9.691 6.137 1.00 95.00 84 GLY A CA 1
ATOM 676 C C . GLY A 1 84 ? 11.393 9.992 5.404 1.00 95.00 84 GLY A C 1
ATOM 677 O O . GLY A 1 84 ? 11.282 11.010 4.722 1.00 95.00 84 GLY A O 1
ATOM 678 N N . GLU A 1 85 ? 10.375 9.159 5.606 1.00 96.00 85 GLU A N 1
ATOM 679 C CA . GLU A 1 85 ? 9.029 9.375 5.073 1.00 96.00 85 GLU A CA 1
ATOM 680 C C . GLU A 1 85 ? 8.183 10.344 5.919 1.00 96.00 85 GLU A C 1
ATOM 682 O O . GLU A 1 85 ? 7.061 10.690 5.546 1.00 96.00 85 GLU A O 1
ATOM 687 N N . GLY A 1 86 ? 8.719 10.836 7.041 1.00 95.94 86 GLY A N 1
ATOM 688 C CA . GLY A 1 86 ? 8.022 11.767 7.923 1.00 95.94 86 GLY A CA 1
ATOM 689 C C . GLY A 1 86 ? 6.885 11.111 8.704 1.00 95.94 86 GLY A C 1
ATOM 690 O O . GLY A 1 86 ? 5.848 11.747 8.921 1.00 95.94 86 GLY A O 1
ATOM 691 N N . TYR A 1 87 ? 7.070 9.849 9.106 1.00 97.06 87 TYR A N 1
ATOM 692 C CA . TYR A 1 87 ? 6.124 9.084 9.910 1.00 97.06 87 TYR A CA 1
ATOM 693 C C . TYR A 1 87 ? 5.663 9.870 11.135 1.00 97.06 87 TYR A C 1
ATOM 695 O O . TYR A 1 87 ? 6.460 10.368 11.937 1.00 97.06 87 TYR A O 1
ATOM 703 N N . LYS A 1 88 ? 4.345 9.926 11.308 1.00 95.25 88 LYS A N 1
ATOM 704 C CA . LYS A 1 88 ? 3.703 10.431 12.515 1.00 95.25 88 LYS A CA 1
ATOM 705 C C . LYS A 1 88 ? 2.836 9.321 13.075 1.00 95.25 88 LYS A C 1
ATOM 707 O O . LYS A 1 88 ? 1.973 8.792 12.387 1.00 95.25 88 LYS A O 1
ATOM 712 N N . SER A 1 89 ? 3.051 8.980 14.339 1.00 94.50 89 SER A N 1
ATOM 713 C CA . SER A 1 89 ? 2.165 8.041 15.022 1.00 94.50 89 SER A CA 1
ATOM 714 C C . SER A 1 89 ? 0.779 8.661 15.216 1.00 94.50 89 SER A C 1
ATOM 716 O O . SER A 1 89 ? 0.650 9.876 15.400 1.00 94.50 89 SER A O 1
ATOM 718 N N . LYS A 1 90 ? -0.257 7.823 15.221 1.00 94.94 90 LYS A N 1
ATOM 719 C CA . LYS A 1 90 ? -1.621 8.197 15.598 1.00 94.94 90 LYS A CA 1
ATOM 720 C C . LYS A 1 90 ? -2.221 7.082 16.463 1.00 94.94 90 LYS A C 1
ATOM 722 O O . LYS A 1 90 ? -2.149 5.926 16.041 1.00 94.94 90 LYS A O 1
ATOM 727 N N . PRO A 1 91 ? -2.810 7.402 17.633 1.00 92.88 91 PRO A N 1
ATOM 728 C CA . PRO A 1 91 ? -3.497 6.411 18.458 1.00 92.88 91 PRO A CA 1
ATOM 729 C C . PRO A 1 91 ? -4.539 5.634 17.655 1.00 92.88 91 PRO A C 1
ATOM 731 O O . PRO A 1 91 ? -5.240 6.216 16.823 1.00 92.88 91 PRO A O 1
ATOM 734 N N . GLY A 1 92 ? -4.605 4.328 17.888 1.00 94.94 92 GLY A N 1
ATOM 735 C CA . GLY A 1 92 ? -5.495 3.420 17.173 1.00 94.94 92 GLY A CA 1
ATOM 736 C C . GLY A 1 92 ? -5.044 2.979 15.773 1.00 94.94 92 GLY A C 1
ATOM 737 O O . GLY A 1 92 ? -5.720 2.144 15.173 1.00 94.94 92 GLY A O 1
ATOM 738 N N . PHE A 1 93 ? -3.922 3.490 15.254 1.00 96.88 93 PHE A N 1
ATOM 739 C CA . PHE A 1 93 ? -3.450 3.225 13.888 1.00 96.88 93 PHE A CA 1
ATOM 740 C C . PHE A 1 93 ? -1.953 2.938 13.772 1.00 96.88 93 PHE A C 1
ATOM 742 O O . PHE A 1 93 ? -1.421 2.978 12.663 1.00 96.88 93 PHE A O 1
ATOM 749 N N . LYS A 1 94 ? -1.240 2.721 14.878 1.00 96.12 94 LYS A N 1
ATOM 750 C CA . LYS A 1 94 ? 0.225 2.641 14.877 1.00 96.12 94 LYS A CA 1
ATOM 751 C C . LYS A 1 94 ? 0.763 1.657 13.832 1.00 96.12 94 LYS A C 1
ATOM 753 O O . LYS A 1 94 ? 1.532 2.065 12.965 1.00 96.12 94 LYS A O 1
ATOM 758 N N . THR A 1 95 ? 0.352 0.392 13.884 1.00 95.88 95 THR A N 1
ATOM 759 C CA . THR A 1 95 ? 0.862 -0.647 12.978 1.00 95.88 95 THR A CA 1
ATOM 760 C C . THR A 1 95 ? 0.394 -0.407 11.543 1.00 95.88 95 THR A C 1
ATOM 762 O O . THR A 1 95 ? 1.170 -0.581 10.605 1.00 95.88 95 THR A O 1
ATOM 765 N N . ILE A 1 96 ? -0.849 0.052 11.356 1.00 96.06 96 ILE A N 1
ATOM 766 C CA . ILE A 1 96 ? -1.395 0.347 10.021 1.00 96.06 96 ILE A CA 1
ATOM 767 C C . ILE A 1 96 ? -0.633 1.500 9.355 1.00 96.06 96 ILE A C 1
ATOM 769 O O . ILE A 1 96 ? -0.255 1.398 8.191 1.00 96.06 96 ILE A O 1
ATOM 773 N N . LEU A 1 97 ? -0.364 2.583 10.088 1.00 97.69 97 LEU A N 1
ATOM 774 C CA . LEU A 1 97 ? 0.418 3.702 9.570 1.00 97.69 97 LEU A CA 1
ATOM 775 C C . LEU A 1 97 ? 1.850 3.267 9.272 1.00 97.69 97 LEU A C 1
ATOM 777 O O . LEU A 1 97 ? 2.350 3.587 8.202 1.00 97.69 97 LEU A O 1
ATOM 781 N N . GLN A 1 98 ? 2.502 2.501 10.151 1.00 96.62 98 GLN A N 1
ATOM 782 C CA . GLN A 1 98 ? 3.839 1.974 9.858 1.00 96.62 98 GLN A CA 1
ATOM 783 C C . GLN A 1 98 ? 3.862 1.157 8.559 1.00 96.62 98 GLN A C 1
ATOM 785 O O . GLN A 1 98 ? 4.774 1.330 7.753 1.00 96.62 98 GLN A O 1
ATOM 790 N N . ALA A 1 99 ? 2.847 0.318 8.329 1.00 95.75 99 ALA A N 1
ATOM 791 C CA . ALA A 1 99 ? 2.719 -0.446 7.094 1.00 95.75 99 ALA A CA 1
ATOM 792 C C . ALA A 1 99 ? 2.556 0.466 5.866 1.00 95.75 99 ALA A C 1
ATOM 794 O O . ALA A 1 99 ? 3.340 0.342 4.930 1.00 95.75 99 ALA A O 1
ATOM 795 N N . PHE A 1 100 ? 1.637 1.435 5.903 1.00 97.56 100 PHE A N 1
ATOM 796 C CA . PHE A 1 100 ? 1.387 2.341 4.773 1.00 97.56 100 PHE A CA 1
ATOM 797 C C . PHE A 1 100 ? 2.534 3.312 4.487 1.00 97.56 100 PHE A C 1
ATOM 799 O O . PHE A 1 100 ? 2.776 3.648 3.331 1.00 97.56 100 PHE A O 1
ATOM 806 N N . TYR A 1 101 ? 3.261 3.767 5.507 1.00 97.81 101 TYR A N 1
ATOM 807 C CA . TYR A 1 101 ? 4.468 4.570 5.306 1.00 97.81 101 TYR A CA 1
ATOM 808 C C . TYR A 1 101 ? 5.594 3.745 4.674 1.00 97.81 101 TYR A C 1
ATOM 810 O O . TYR A 1 101 ? 6.326 4.250 3.825 1.00 97.81 101 TYR A O 1
ATOM 818 N N . LEU A 1 102 ? 5.713 2.472 5.054 1.00 95.12 102 LEU A N 1
ATOM 819 C CA . LEU A 1 102 ? 6.656 1.559 4.423 1.00 95.12 102 LEU A CA 1
ATOM 820 C C . LEU A 1 102 ? 6.244 1.222 2.976 1.00 95.12 102 LEU A C 1
ATOM 822 O O . LEU A 1 102 ? 7.105 1.157 2.106 1.00 95.12 102 LEU A O 1
ATOM 826 N N . ASP A 1 103 ? 4.949 1.092 2.685 1.00 95.69 103 ASP A N 1
ATOM 827 C CA . ASP A 1 103 ? 4.465 0.940 1.305 1.00 95.69 103 ASP A CA 1
ATOM 828 C C . ASP A 1 103 ? 4.771 2.186 0.478 1.00 95.69 103 ASP A C 1
ATOM 830 O O . ASP A 1 103 ? 5.378 2.094 -0.582 1.00 95.69 103 ASP A O 1
ATOM 834 N N . LEU A 1 104 ? 4.476 3.376 1.011 1.00 97.38 104 LEU A N 1
ATOM 835 C CA . LEU A 1 104 ? 4.812 4.643 0.364 1.00 97.38 104 LEU A CA 1
ATOM 836 C C . LEU A 1 104 ? 6.304 4.740 0.005 1.00 97.38 104 LEU A C 1
ATOM 838 O O . LEU A 1 104 ? 6.650 5.271 -1.054 1.00 97.38 104 LEU A O 1
ATOM 842 N N . TYR A 1 105 ? 7.178 4.241 0.880 1.00 95.62 105 TYR A N 1
ATOM 843 C CA . TYR A 1 105 ? 8.611 4.157 0.624 1.00 95.62 105 TYR A CA 1
ATOM 844 C C . TYR A 1 105 ? 8.935 3.244 -0.565 1.00 95.62 105 TYR A C 1
ATOM 846 O O . TYR A 1 105 ? 9.648 3.665 -1.482 1.00 95.62 105 TYR A O 1
ATOM 854 N N . PHE A 1 106 ? 8.397 2.020 -0.574 1.00 93.88 106 PHE A N 1
ATOM 855 C CA . PHE A 1 106 ? 8.617 1.069 -1.664 1.00 93.88 106 PHE A CA 1
ATOM 856 C C . PHE A 1 106 ? 8.108 1.612 -2.997 1.00 93.88 106 PHE A C 1
ATOM 858 O O . PHE A 1 106 ? 8.872 1.643 -3.960 1.00 93.88 106 PHE A O 1
ATOM 865 N N . GLU A 1 107 ? 6.896 2.162 -3.025 1.00 96.38 107 GLU A N 1
ATOM 866 C CA . GLU A 1 107 ? 6.295 2.725 -4.235 1.00 96.38 107 GLU A CA 1
ATOM 867 C C . GLU A 1 107 ? 7.125 3.879 -4.815 1.00 96.38 107 GLU A C 1
ATOM 869 O O . GLU A 1 107 ? 7.402 3.955 -6.013 1.00 96.38 107 GLU A O 1
ATOM 874 N N . LYS A 1 108 ? 7.633 4.777 -3.960 1.00 96.12 108 LYS A N 1
ATOM 875 C CA . LYS A 1 108 ? 8.534 5.854 -4.404 1.00 96.12 108 LYS A CA 1
ATOM 876 C C . LYS A 1 108 ? 9.845 5.327 -4.978 1.00 96.12 108 LYS A C 1
ATOM 878 O O . LYS A 1 108 ? 10.416 5.965 -5.866 1.00 96.12 108 LYS A O 1
ATOM 883 N N . ASN A 1 109 ? 10.364 4.229 -4.440 1.00 93.62 109 ASN A N 1
ATOM 884 C CA . ASN A 1 109 ? 11.583 3.614 -4.947 1.00 93.62 109 ASN A CA 1
ATOM 885 C C . ASN A 1 109 ? 11.337 2.869 -6.260 1.00 93.62 109 ASN A C 1
ATOM 887 O O . ASN A 1 109 ? 12.159 3.009 -7.165 1.00 93.62 109 ASN A O 1
ATOM 891 N N . ALA A 1 110 ? 10.202 2.182 -6.403 1.00 94.31 110 ALA A N 1
ATOM 892 C CA . ALA A 1 110 ? 9.776 1.558 -7.652 1.00 94.31 110 ALA A CA 1
ATOM 893 C C . ALA A 1 110 ? 9.676 2.600 -8.780 1.00 94.31 110 ALA A C 1
ATOM 895 O O . ALA A 1 110 ? 10.314 2.434 -9.818 1.00 94.31 110 ALA A O 1
ATOM 896 N N . VAL A 1 111 ? 9.041 3.756 -8.528 1.00 97.50 111 VAL A N 1
ATOM 897 C CA . VAL A 1 111 ? 9.001 4.890 -9.479 1.00 97.50 111 VAL A CA 1
ATOM 898 C C . VAL A 1 111 ? 10.401 5.290 -9.959 1.00 97.50 111 VAL A C 1
ATOM 900 O O . VAL A 1 111 ? 10.628 5.440 -11.159 1.00 97.50 111 VAL A O 1
ATOM 903 N N . LYS A 1 112 ? 11.357 5.478 -9.038 1.00 95.88 112 LYS A N 1
ATOM 904 C CA . LYS A 1 112 ? 12.730 5.882 -9.394 1.00 95.88 112 LYS A CA 1
ATOM 905 C C . LYS A 1 112 ? 13.452 4.797 -10.192 1.00 95.88 112 LYS A C 1
ATOM 907 O O . LYS A 1 112 ? 14.181 5.115 -11.130 1.00 95.88 112 LYS A O 1
ATOM 912 N N . LEU A 1 113 ? 13.283 3.535 -9.799 1.00 94.75 113 LEU A N 1
ATOM 913 C CA . LEU A 1 113 ? 13.924 2.397 -10.450 1.00 94.75 113 LEU A CA 1
ATOM 914 C C . LEU A 1 113 ? 13.387 2.196 -11.863 1.00 94.75 113 LEU A C 1
ATOM 916 O O . LEU A 1 113 ? 14.184 2.117 -12.790 1.00 94.75 113 LEU A O 1
ATOM 920 N N . TYR A 1 114 ? 12.069 2.188 -12.049 1.00 96.69 114 TYR A N 1
ATOM 921 C CA . TYR A 1 114 ? 11.464 1.993 -13.366 1.00 96.69 114 TYR A CA 1
ATOM 922 C C . TYR A 1 114 ? 11.719 3.165 -14.305 1.00 96.69 114 TYR A C 1
ATOM 924 O O . TYR A 1 114 ? 11.993 2.939 -15.482 1.00 96.69 114 TYR A O 1
ATOM 932 N N . GLN A 1 115 ? 11.771 4.399 -13.797 1.00 97.88 115 GLN A N 1
ATOM 933 C CA . GLN A 1 115 ? 12.231 5.525 -14.605 1.00 97.88 115 GLN A CA 1
ATOM 934 C C . GLN A 1 115 ? 13.667 5.302 -15.103 1.00 97.88 115 GLN A C 1
ATOM 936 O O . GLN A 1 115 ? 13.941 5.470 -16.291 1.00 97.88 115 GLN A O 1
ATOM 941 N N . LYS A 1 116 ? 14.572 4.865 -14.222 1.00 96.31 116 LYS A N 1
ATOM 942 C CA . LYS A 1 116 ? 15.951 4.551 -14.603 1.00 96.31 116 LYS A CA 1
ATOM 943 C C . LYS A 1 116 ? 16.032 3.380 -15.587 1.00 96.31 116 LYS A C 1
ATOM 945 O O . LYS A 1 116 ? 16.782 3.455 -16.553 1.00 96.31 116 LYS A O 1
ATOM 950 N N . PHE A 1 117 ? 15.247 2.324 -15.383 1.00 95.88 117 PHE A N 1
ATOM 951 C CA . PHE A 1 117 ? 15.196 1.193 -16.310 1.00 95.88 117 PHE A CA 1
ATOM 952 C C . PHE A 1 117 ? 14.715 1.624 -17.696 1.00 95.88 117 PHE A C 1
ATOM 954 O O . PHE A 1 117 ? 15.283 1.183 -18.688 1.00 95.88 117 PHE A O 1
ATOM 961 N N . ALA A 1 118 ? 13.741 2.535 -17.781 1.00 97.38 118 ALA A N 1
ATOM 962 C CA . ALA A 1 118 ? 13.313 3.114 -19.051 1.00 97.38 118 ALA A CA 1
ATOM 963 C C . ALA A 1 118 ? 14.425 3.935 -19.734 1.00 97.38 118 ALA A C 1
ATOM 965 O O . ALA A 1 118 ? 14.609 3.821 -20.945 1.00 97.38 118 ALA A O 1
ATOM 966 N N . GLU A 1 119 ? 15.164 4.754 -18.977 1.00 96.81 119 GLU A N 1
ATOM 967 C CA . GLU A 1 119 ? 16.295 5.551 -19.486 1.00 96.81 119 GLU A CA 1
ATOM 968 C C . GLU A 1 119 ? 17.437 4.667 -20.009 1.00 96.81 119 GLU A C 1
ATOM 970 O O . GLU A 1 119 ? 18.049 4.979 -21.030 1.00 96.81 119 GLU A O 1
ATOM 975 N N . ASP A 1 120 ? 17.699 3.557 -19.321 1.00 94.88 120 ASP A N 1
ATOM 976 C CA . ASP A 1 120 ? 18.752 2.597 -19.647 1.00 94.88 120 ASP A CA 1
ATOM 977 C C . ASP A 1 120 ? 18.366 1.613 -20.770 1.00 94.88 120 ASP A C 1
ATOM 979 O O . ASP A 1 120 ? 19.236 0.894 -21.267 1.00 94.88 120 ASP A O 1
ATOM 983 N N . SER A 1 121 ? 17.085 1.563 -21.148 1.00 95.44 121 SER A N 1
ATOM 984 C CA . SER A 1 121 ? 16.543 0.575 -22.081 1.00 95.44 121 SER A CA 1
ATOM 985 C C . SER A 1 121 ? 16.818 0.933 -23.538 1.00 95.44 121 SER A C 1
ATOM 987 O O . SER A 1 121 ? 16.587 2.070 -23.967 1.00 95.44 121 SER A O 1
ATOM 989 N N . GLU A 1 122 ? 17.267 -0.040 -24.330 1.00 91.88 122 GLU A N 1
ATOM 990 C CA . GLU A 1 122 ? 17.484 0.120 -25.775 1.00 91.88 122 GLU A CA 1
ATOM 991 C C . GLU A 1 122 ? 16.306 -0.409 -26.601 1.00 91.88 122 GLU A C 1
ATOM 993 O O . GLU A 1 122 ? 16.089 0.047 -27.725 1.00 91.88 122 GLU A O 1
ATOM 998 N N . ASP A 1 123 ? 15.527 -1.328 -26.035 1.00 93.88 123 ASP A N 1
ATOM 999 C CA . ASP A 1 123 ? 14.323 -1.886 -26.638 1.00 93.88 123 ASP A CA 1
ATOM 1000 C C . ASP A 1 123 ? 13.100 -0.980 -26.390 1.00 93.88 123 ASP A C 1
A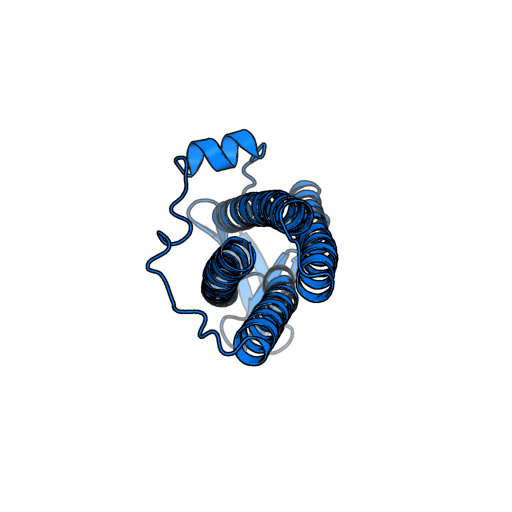TOM 1002 O O . ASP A 1 123 ? 12.718 -0.697 -25.254 1.00 93.88 123 ASP A O 1
ATOM 1006 N N . GLU A 1 124 ? 12.459 -0.509 -27.464 1.00 95.75 124 GLU A N 1
ATOM 1007 C CA . GLU A 1 124 ? 11.339 0.438 -27.373 1.00 95.75 124 GLU A CA 1
ATOM 1008 C C . GLU A 1 124 ? 10.116 -0.140 -26.642 1.00 95.75 124 GLU A C 1
ATOM 1010 O O . GLU A 1 124 ? 9.424 0.590 -25.926 1.00 95.75 124 GLU A O 1
ATOM 1015 N N . GLU A 1 125 ? 9.854 -1.442 -26.775 1.00 96.19 125 GLU A N 1
ATOM 1016 C CA . GLU A 1 125 ? 8.725 -2.097 -26.110 1.00 96.19 125 GLU A CA 1
ATOM 1017 C C . GLU A 1 125 ? 8.976 -2.205 -24.599 1.00 96.19 125 GLU A C 1
ATOM 1019 O O . GLU A 1 125 ? 8.091 -1.887 -23.801 1.00 96.19 125 GLU A O 1
ATOM 1024 N N . ILE A 1 126 ? 10.199 -2.574 -24.200 1.00 96.38 126 ILE A N 1
ATOM 1025 C CA . ILE A 1 126 ? 10.611 -2.636 -22.788 1.00 96.38 126 ILE A CA 1
ATOM 1026 C C . ILE A 1 126 ? 10.627 -1.238 -22.169 1.00 96.38 126 ILE A C 1
ATOM 1028 O O . ILE A 1 126 ? 10.074 -1.028 -21.087 1.00 96.38 126 ILE A O 1
ATOM 1032 N N . ARG A 1 127 ? 11.191 -0.251 -22.873 1.00 97.75 127 ARG A N 1
ATOM 1033 C CA . ARG A 1 127 ? 11.163 1.149 -22.443 1.00 97.75 127 ARG A CA 1
ATOM 1034 C C . ARG A 1 127 ? 9.736 1.622 -22.202 1.00 97.75 127 ARG A C 1
ATOM 1036 O O . ARG A 1 127 ? 9.454 2.240 -21.175 1.00 97.75 127 ARG A O 1
ATOM 1043 N N . LYS A 1 128 ? 8.832 1.348 -23.147 1.00 98.19 128 LYS A N 1
ATOM 1044 C CA . LYS A 1 128 ? 7.421 1.718 -23.026 1.00 98.19 128 LYS A CA 1
ATOM 1045 C C . LYS A 1 128 ? 6.782 1.065 -21.803 1.00 98.19 128 LYS A C 1
ATOM 1047 O O . LYS A 1 128 ? 6.099 1.763 -21.058 1.00 98.19 128 LYS A O 1
ATOM 1052 N N . PHE A 1 129 ? 7.029 -0.225 -21.589 1.00 97.88 129 PHE A N 1
ATOM 1053 C CA . PHE A 1 129 ? 6.566 -0.933 -20.402 1.00 97.88 129 PHE A CA 1
ATOM 1054 C C . PHE A 1 129 ? 7.017 -0.225 -19.119 1.00 97.88 129 PHE A C 1
ATOM 1056 O O . PHE A 1 129 ? 6.165 0.166 -18.329 1.00 97.88 129 PHE A O 1
ATOM 1063 N N . PHE A 1 130 ? 8.312 0.057 -18.951 1.00 98.44 130 PHE A N 1
ATOM 1064 C CA . PHE A 1 130 ? 8.806 0.726 -17.743 1.00 98.44 130 PHE A CA 1
ATOM 1065 C C . PHE A 1 130 ? 8.225 2.129 -17.536 1.00 98.44 130 PHE A C 1
ATOM 1067 O O . PHE A 1 130 ? 7.948 2.517 -16.399 1.00 98.44 130 PHE A O 1
ATOM 1074 N N . LEU A 1 131 ? 7.994 2.893 -18.608 1.00 98.56 131 LEU A N 1
ATOM 1075 C CA . LEU A 1 131 ? 7.325 4.195 -18.516 1.00 98.56 131 LEU A CA 1
ATOM 1076 C C . LEU A 1 131 ? 5.864 4.065 -18.068 1.00 98.56 131 LEU A C 1
ATOM 1078 O O . LEU A 1 131 ? 5.396 4.879 -17.268 1.00 98.56 131 LEU A O 1
ATOM 1082 N N . ASP A 1 132 ? 5.148 3.066 -18.582 1.00 98.38 132 ASP A N 1
ATOM 1083 C CA . ASP A 1 132 ? 3.756 2.807 -18.221 1.00 98.38 132 ASP A CA 1
ATOM 1084 C C . ASP A 1 132 ? 3.659 2.299 -16.764 1.00 98.38 132 ASP A C 1
ATOM 1086 O O . ASP A 1 132 ? 2.858 2.839 -15.997 1.00 98.38 132 ASP A O 1
ATOM 1090 N N . THR A 1 133 ? 4.547 1.397 -16.327 1.00 97.88 133 THR A N 1
ATOM 1091 C CA . THR A 1 133 ? 4.655 0.945 -14.924 1.00 97.88 133 THR A CA 1
ATOM 1092 C C . THR A 1 133 ? 4.998 2.100 -13.986 1.00 97.88 133 THR A C 1
ATOM 1094 O O . THR A 1 133 ? 4.316 2.308 -12.990 1.00 97.88 133 THR A O 1
ATOM 1097 N N . THR A 1 134 ? 5.960 2.962 -14.345 1.00 98.44 134 THR A N 1
ATOM 1098 C CA . THR A 1 134 ? 6.300 4.170 -13.560 1.00 98.44 134 THR A CA 1
ATOM 1099 C C . THR A 1 134 ? 5.067 5.040 -13.286 1.00 98.44 134 THR A C 1
ATOM 1101 O O . THR A 1 134 ? 4.913 5.586 -12.192 1.00 98.44 134 THR A O 1
ATOM 1104 N N . ARG A 1 135 ? 4.169 5.195 -14.270 1.00 98.25 135 ARG A N 1
ATOM 1105 C CA . ARG A 1 135 ? 2.918 5.955 -14.096 1.00 98.25 135 ARG A CA 1
ATOM 1106 C C . ARG A 1 135 ? 1.941 5.253 -13.155 1.00 98.25 135 ARG A C 1
ATOM 1108 O O . ARG A 1 135 ? 1.234 5.950 -12.420 1.00 98.25 135 ARG A O 1
ATOM 1115 N N . SER A 1 136 ? 1.905 3.923 -13.190 1.00 97.94 136 SER A N 1
ATOM 1116 C CA . SER A 1 136 ? 1.102 3.101 -12.285 1.00 97.94 136 SER A CA 1
ATOM 1117 C C . SER A 1 136 ? 1.567 3.259 -10.837 1.00 97.94 136 SER A C 1
ATOM 1119 O O . SER A 1 136 ? 0.772 3.691 -10.000 1.00 97.94 136 SER A O 1
ATOM 1121 N N . GLU A 1 137 ? 2.873 3.126 -10.576 1.00 98.12 137 GLU A N 1
ATOM 1122 C CA . GLU A 1 137 ? 3.435 3.288 -9.223 1.00 98.12 137 GLU A CA 1
ATOM 1123 C C . GLU A 1 137 ? 3.259 4.706 -8.679 1.00 98.12 137 GLU A C 1
ATOM 1125 O O . GLU A 1 137 ? 2.980 4.926 -7.501 1.00 98.12 137 GLU A O 1
ATOM 1130 N N . GLN A 1 138 ? 3.319 5.729 -9.538 1.00 98.56 138 GLN A N 1
ATOM 1131 C CA . GLN A 1 138 ? 2.950 7.087 -9.124 1.00 98.56 138 GLN A CA 1
ATOM 1132 C C . GLN A 1 138 ? 1.490 7.175 -8.648 1.00 98.56 138 GLN A C 1
ATOM 1134 O O . GLN A 1 138 ? 1.167 8.030 -7.818 1.00 98.56 138 GLN A O 1
ATOM 1139 N N . GLY A 1 139 ? 0.602 6.339 -9.187 1.00 98.31 139 GLY A N 1
ATOM 1140 C CA . GLY A 1 139 ? -0.758 6.134 -8.696 1.00 98.31 139 GLY A CA 1
ATOM 1141 C C . GLY A 1 139 ? -0.779 5.540 -7.294 1.00 98.31 139 GLY A C 1
ATOM 1142 O O . GLY A 1 139 ? -1.420 6.122 -6.418 1.00 98.31 139 GLY A O 1
ATOM 1143 N N . HIS A 1 140 ? -0.026 4.469 -7.052 1.00 98.12 140 HIS A N 1
ATOM 1144 C CA . HIS A 1 140 ? 0.099 3.849 -5.730 1.00 98.12 140 HIS A CA 1
ATOM 1145 C C . HIS A 1 140 ? 0.661 4.825 -4.687 1.00 98.12 140 HIS A C 1
ATOM 1147 O O . HIS A 1 140 ? 0.061 5.017 -3.627 1.00 98.12 140 HIS A O 1
ATOM 1153 N N . VAL A 1 141 ? 1.711 5.583 -5.031 1.00 98.62 141 VAL A N 1
ATOM 1154 C CA . VAL A 1 141 ? 2.244 6.678 -4.196 1.00 98.62 141 VAL A CA 1
ATOM 1155 C C . VAL A 1 141 ? 1.149 7.674 -3.796 1.00 98.62 141 VAL A C 1
ATOM 1157 O O . VAL A 1 141 ? 1.122 8.134 -2.651 1.00 98.62 141 VAL A O 1
ATOM 1160 N N . ARG A 1 142 ? 0.261 8.058 -4.725 1.00 98.62 142 ARG A N 1
ATOM 1161 C CA . ARG A 1 142 ? -0.848 8.979 -4.420 1.00 98.62 142 ARG A CA 1
ATOM 1162 C C . ARG A 1 142 ? -1.851 8.339 -3.467 1.00 98.62 142 ARG A C 1
ATOM 1164 O O . ARG A 1 142 ? -2.197 8.982 -2.481 1.00 98.62 142 ARG A O 1
ATOM 1171 N N . ILE A 1 143 ? -2.238 7.085 -3.706 1.00 98.00 143 ILE A N 1
ATOM 1172 C CA . ILE A 1 143 ? -3.166 6.343 -2.840 1.00 98.00 143 ILE A CA 1
ATOM 1173 C C . ILE A 1 143 ? -2.642 6.297 -1.400 1.00 98.00 143 ILE A C 1
ATOM 1175 O O . ILE A 1 143 ? -3.370 6.662 -0.475 1.00 98.00 143 ILE A O 1
ATOM 1179 N N . PHE A 1 144 ? -1.372 5.924 -1.199 1.00 98.31 144 PHE A N 1
ATOM 1180 C CA . PHE A 1 144 ? -0.799 5.844 0.147 1.00 98.31 144 PHE A CA 1
ATOM 1181 C C . PHE A 1 144 ? -0.687 7.212 0.827 1.00 98.31 144 PHE A C 1
ATOM 1183 O O . PHE A 1 144 ? -1.028 7.343 2.002 1.00 98.31 144 PHE A O 1
ATOM 1190 N N . LYS A 1 145 ? -0.291 8.265 0.100 1.00 98.44 145 LYS A N 1
ATOM 1191 C CA . LYS A 1 145 ? -0.296 9.631 0.654 1.00 98.44 145 LYS A CA 1
ATOM 1192 C C . LYS A 1 145 ? -1.694 10.067 1.080 1.00 98.44 145 LYS A C 1
ATOM 1194 O O . LYS A 1 145 ? -1.858 10.601 2.172 1.00 98.44 145 LYS A O 1
ATOM 1199 N N . GLU A 1 146 ? -2.690 9.835 0.231 1.00 98.12 146 GLU A N 1
ATOM 1200 C CA . GLU A 1 146 ? -4.072 10.224 0.493 1.00 98.12 146 GLU A CA 1
ATOM 1201 C C . GLU A 1 146 ? -4.645 9.490 1.704 1.00 98.12 146 GLU A C 1
ATOM 1203 O O . GLU A 1 146 ? -5.244 10.130 2.566 1.00 98.12 146 GLU A O 1
ATOM 1208 N N . VAL A 1 147 ? -4.447 8.174 1.816 1.00 97.69 147 VAL A N 1
ATOM 1209 C CA . VAL A 1 147 ? -4.972 7.416 2.960 1.00 97.69 147 VAL A CA 1
ATOM 1210 C C . VAL A 1 147 ? -4.263 7.781 4.267 1.00 97.69 147 VAL A C 1
ATOM 1212 O O . VAL A 1 147 ? -4.933 7.942 5.287 1.00 97.69 147 VAL A O 1
ATOM 1215 N N . ILE A 1 148 ? -2.941 7.994 4.246 1.00 98.31 148 ILE A N 1
ATOM 1216 C CA . ILE A 1 148 ? -2.179 8.481 5.408 1.00 98.31 148 ILE A CA 1
ATOM 1217 C C . ILE A 1 148 ? -2.718 9.847 5.857 1.00 98.31 148 ILE A C 1
ATOM 1219 O O . ILE A 1 148 ? -3.014 10.047 7.040 1.00 98.31 148 ILE A O 1
ATOM 1223 N N . ASP A 1 149 ? -2.918 10.775 4.917 1.00 98.00 149 ASP A N 1
ATOM 1224 C CA . ASP A 1 149 ? -3.481 12.094 5.206 1.00 98.00 149 ASP A CA 1
ATOM 1225 C C . ASP A 1 149 ? -4.906 11.999 5.767 1.00 98.00 149 ASP A C 1
ATOM 1227 O O . ASP A 1 149 ? -5.232 12.681 6.744 1.00 98.00 149 ASP A O 1
ATOM 1231 N N . GLN A 1 150 ? -5.753 11.138 5.197 1.00 97.19 150 GLN A N 1
ATOM 1232 C CA . GLN A 1 150 ? -7.121 10.931 5.672 1.00 97.19 150 GLN A CA 1
ATOM 1233 C C . GLN A 1 150 ? -7.156 10.362 7.098 1.00 97.19 150 GLN A C 1
ATOM 1235 O O . GLN A 1 150 ? -7.976 10.811 7.905 1.00 97.19 150 GLN A O 1
ATOM 1240 N N . ILE A 1 151 ? -6.256 9.429 7.437 1.00 96.94 151 ILE A N 1
ATOM 1241 C CA . ILE A 1 151 ? -6.093 8.914 8.806 1.00 96.94 151 ILE A CA 1
ATOM 1242 C C . ILE A 1 151 ? -5.704 10.061 9.747 1.00 96.94 151 ILE A C 1
ATOM 1244 O O . ILE A 1 151 ? -6.340 10.267 10.784 1.00 96.94 151 ILE A O 1
ATOM 1248 N N . HIS A 1 152 ? -4.696 10.861 9.395 1.00 97.06 152 HIS A N 1
ATOM 1249 C CA . HIS A 1 152 ? -4.250 11.955 10.256 1.00 97.06 152 HIS A CA 1
ATOM 1250 C C . HIS A 1 152 ? -5.313 13.033 10.466 1.00 97.06 152 HIS A C 1
ATOM 1252 O O . HIS A 1 152 ? -5.450 13.522 11.589 1.00 97.06 152 HIS A O 1
ATOM 1258 N N . ARG A 1 153 ? -6.097 13.348 9.431 1.00 96.62 153 ARG A N 1
ATOM 1259 C CA . ARG A 1 153 ? -7.134 14.391 9.443 1.00 96.62 153 ARG A CA 1
ATOM 1260 C C . ARG A 1 153 ? -8.508 13.919 9.933 1.00 96.62 153 ARG A C 1
ATOM 1262 O O . ARG A 1 153 ? -9.465 14.674 9.794 1.00 96.62 153 ARG A O 1
ATOM 1269 N N . ASN A 1 154 ? -8.627 12.702 10.474 1.00 95.88 154 ASN A N 1
ATOM 1270 C CA . ASN A 1 154 ? -9.905 12.122 10.921 1.00 95.88 154 ASN A CA 1
ATOM 1271 C C . ASN A 1 154 ? -10.978 12.138 9.810 1.00 95.88 154 ASN A C 1
ATOM 1273 O O . ASN A 1 154 ? -12.142 12.453 10.045 1.00 95.88 154 ASN A O 1
ATOM 1277 N N . GLN A 1 155 ? -10.593 11.844 8.565 1.00 95.62 155 GLN A N 1
ATOM 1278 C CA . GLN A 1 155 ? -11.503 11.852 7.407 1.00 95.62 155 GLN A CA 1
ATOM 1279 C C . GLN A 1 155 ? -12.072 10.465 7.073 1.00 95.62 155 GLN A C 1
ATOM 1281 O O . GLN A 1 155 ? -12.863 10.323 6.138 1.00 95.62 155 GLN A O 1
ATOM 1286 N N . LEU A 1 156 ? -11.687 9.445 7.839 1.00 91.62 156 LEU A N 1
ATOM 1287 C CA . LEU A 1 156 ? -12.184 8.082 7.718 1.00 91.62 156 LEU A CA 1
ATOM 1288 C C . LEU A 1 156 ? -13.090 7.757 8.895 1.00 91.62 156 LEU A C 1
ATOM 1290 O O . LEU A 1 156 ? -12.720 7.990 10.042 1.00 91.62 156 LEU A O 1
ATOM 1294 N N . ASP A 1 157 ? -14.247 7.176 8.600 1.00 93.44 157 ASP A N 1
ATOM 1295 C CA . ASP A 1 157 ? -15.039 6.501 9.617 1.00 93.44 157 ASP A CA 1
ATOM 1296 C C . ASP A 1 157 ? -14.277 5.249 10.069 1.00 93.44 157 ASP A C 1
ATOM 1298 O O . ASP A 1 157 ? -13.757 4.485 9.249 1.00 93.44 157 ASP A O 1
ATOM 1302 N N . ILE A 1 158 ? -14.187 5.064 11.382 1.00 95.44 158 ILE A N 1
ATOM 1303 C CA . ILE A 1 158 ? -13.521 3.922 11.991 1.00 95.44 158 ILE A CA 1
ATOM 1304 C C . ILE A 1 158 ? -14.518 2.785 12.054 1.00 95.44 158 ILE A C 1
ATOM 1306 O O . ILE A 1 158 ? -15.446 2.789 12.862 1.00 95.44 158 ILE A O 1
ATOM 1310 N N . GLU A 1 159 ? -14.325 1.815 11.175 1.00 96.69 159 GLU A N 1
ATOM 1311 C CA . GLU A 1 159 ? -15.233 0.694 11.009 1.00 96.69 159 GLU A CA 1
ATOM 1312 C C . GLU A 1 159 ? -14.540 -0.623 11.337 1.00 96.69 159 GLU A C 1
ATOM 1314 O O . GLU A 1 159 ? -13.351 -0.797 11.068 1.00 96.69 159 GLU A O 1
ATOM 1319 N N . PHE A 1 160 ? -15.303 -1.572 11.870 1.00 97.81 160 PHE A N 1
ATOM 1320 C CA . PHE A 1 160 ? -14.836 -2.925 12.147 1.00 97.81 160 PHE A CA 1
ATOM 1321 C C . PHE A 1 160 ? -15.891 -3.957 11.774 1.00 97.81 160 PHE A C 1
ATOM 1323 O O . PHE A 1 160 ? -17.096 -3.711 11.856 1.00 97.81 160 PHE A O 1
ATOM 1330 N N . TYR A 1 161 ? -15.432 -5.152 11.409 1.00 97.50 161 TYR A N 1
ATOM 1331 C CA . TYR A 1 161 ? -16.305 -6.314 11.324 1.00 97.50 161 TYR A CA 1
ATOM 1332 C C . TYR A 1 161 ? -16.772 -6.729 12.725 1.00 97.50 161 TYR A C 1
ATOM 1334 O O . TYR A 1 161 ? -15.980 -6.836 13.660 1.00 97.50 161 TYR A O 1
ATOM 1342 N N . CYS A 1 162 ? -18.062 -7.022 12.861 1.00 97.50 162 CYS A N 1
ATOM 1343 C CA . CYS A 1 162 ? -18.636 -7.623 14.050 1.00 97.50 162 CYS A CA 1
ATOM 1344 C C . CYS A 1 162 ? -17.944 -8.970 14.307 1.00 97.50 162 CYS A C 1
ATOM 1346 O O . CYS A 1 162 ? -18.015 -9.846 13.439 1.00 97.50 162 CYS A O 1
ATOM 1348 N N . PRO A 1 163 ? -17.364 -9.193 15.501 1.00 96.56 163 PRO A N 1
ATOM 1349 C CA . PRO A 1 163 ? -16.609 -10.413 15.793 1.00 96.56 163 PRO A CA 1
ATOM 1350 C C . PRO A 1 163 ? -17.488 -11.673 15.860 1.00 96.56 163 PRO A C 1
ATOM 1352 O O . PRO A 1 163 ? -16.967 -12.778 15.951 1.00 96.56 163 PRO A O 1
ATOM 1355 N N . VAL A 1 164 ? -18.818 -11.522 15.831 1.00 96.38 164 VAL A N 1
ATOM 1356 C CA . VAL A 1 164 ? -19.778 -12.634 15.890 1.00 96.38 164 VAL A CA 1
ATOM 1357 C C . VAL A 1 164 ? -20.335 -12.987 14.511 1.00 96.38 164 VAL A C 1
ATOM 1359 O O . VAL A 1 164 ? -20.419 -14.161 14.174 1.00 96.38 164 VAL A O 1
ATOM 1362 N N . CYS A 1 165 ? -20.755 -11.995 13.717 1.00 96.69 165 CYS A N 1
ATOM 1363 C CA . CYS A 1 165 ? -21.470 -12.246 12.456 1.00 96.69 165 CYS A CA 1
ATOM 1364 C C . CYS A 1 165 ? -20.821 -11.630 11.207 1.00 96.69 165 CYS A C 1
ATOM 1366 O O . CYS A 1 165 ? -21.364 -11.777 10.113 1.00 96.69 165 CYS A O 1
ATOM 1368 N N . GLY A 1 166 ? -19.702 -10.912 11.356 1.00 96.50 166 GLY A N 1
ATOM 1369 C CA . GLY A 1 166 ? -18.967 -10.305 10.244 1.00 96.50 166 GLY A CA 1
ATOM 1370 C C . GLY A 1 166 ? -19.622 -9.069 9.616 1.00 96.50 166 GLY A C 1
ATOM 1371 O O . GLY A 1 166 ? -19.174 -8.621 8.568 1.00 96.50 166 GLY A O 1
ATOM 1372 N N . TRP A 1 167 ? -20.679 -8.502 10.205 1.00 97.50 167 TRP A N 1
ATOM 1373 C CA . TRP A 1 167 ? -21.274 -7.254 9.708 1.00 97.50 167 TRP A CA 1
ATOM 1374 C C . TRP A 1 167 ? -20.405 -6.033 10.023 1.00 97.50 167 TRP A C 1
ATOM 1376 O O . TRP A 1 167 ? -19.832 -5.973 11.102 1.00 97.50 167 TRP A O 1
ATOM 1386 N N . ILE A 1 168 ? -20.330 -5.048 9.127 1.00 97.69 168 ILE A N 1
ATOM 1387 C CA . ILE A 1 168 ? -19.517 -3.843 9.341 1.00 97.69 168 ILE A CA 1
ATOM 1388 C C . ILE A 1 168 ? -20.265 -2.839 10.228 1.00 97.69 168 ILE A C 1
ATOM 1390 O O . ILE A 1 168 ? -21.376 -2.401 9.902 1.00 97.69 168 ILE A O 1
ATOM 1394 N N . GLU A 1 169 ? -19.632 -2.442 11.329 1.00 97.50 169 GLU A N 1
ATOM 1395 C CA . GLU A 1 169 ? -20.107 -1.380 12.215 1.00 97.50 169 GLU A CA 1
ATOM 1396 C C . GLU A 1 169 ? -19.146 -0.202 12.250 1.00 97.50 169 GLU A C 1
ATOM 1398 O O . GLU A 1 169 ? -17.933 -0.387 12.308 1.00 97.50 169 GLU A O 1
ATOM 1403 N N . SER A 1 170 ? -19.717 1.003 12.249 1.00 97.12 170 SER A N 1
ATOM 1404 C CA . SER A 1 170 ? -18.986 2.265 12.334 1.00 97.12 170 SER A CA 1
ATOM 1405 C C . SER A 1 170 ? -19.005 2.803 13.760 1.00 97.12 170 SER A C 1
ATOM 1407 O O . SER A 1 170 ? -20.053 2.844 14.404 1.00 97.12 170 SER A O 1
ATOM 1409 N N . PHE A 1 171 ? -17.843 3.256 14.220 1.00 97.19 171 PHE A N 1
ATOM 1410 C CA . PHE A 1 171 ? -17.646 4.020 15.450 1.00 97.19 171 PHE A CA 1
ATOM 1411 C C . PHE A 1 171 ? -17.502 5.530 15.168 1.00 97.19 171 PHE A C 1
ATOM 1413 O O . PHE A 1 171 ? -17.218 6.308 16.075 1.00 97.19 171 PHE A O 1
ATOM 1420 N N . GLY A 1 172 ? -17.722 5.968 13.921 1.00 95.94 172 GLY A N 1
ATOM 1421 C CA . GLY A 1 172 ? -17.542 7.357 13.496 1.00 95.94 172 GLY A CA 1
ATOM 1422 C C . GLY A 1 172 ? -16.074 7.731 13.270 1.00 95.94 172 GLY A C 1
ATOM 1423 O O . GLY A 1 172 ? -15.194 6.878 13.281 1.00 95.94 172 GLY A O 1
ATOM 1424 N N . ARG A 1 173 ? -15.804 9.015 13.018 1.00 94.75 173 ARG A N 1
ATOM 1425 C CA . ARG A 1 173 ? -14.469 9.514 12.615 1.00 94.75 173 ARG A CA 1
ATOM 1426 C C . ARG A 1 173 ? -13.506 9.771 13.763 1.00 94.75 173 ARG A C 1
ATOM 1428 O O . ARG A 1 173 ? -12.295 9.795 13.568 1.00 94.75 173 ARG A O 1
ATOM 1435 N N . GLU A 1 174 ? -14.055 9.996 14.948 1.00 94.00 174 GLU A N 1
ATOM 1436 C CA . GLU A 1 174 ? -13.306 10.350 16.153 1.00 94.00 174 GLU A CA 1
ATOM 1437 C C . GLU A 1 174 ? -13.774 9.477 17.319 1.00 94.00 174 GLU A C 1
ATOM 1439 O O . GLU A 1 174 ? -14.336 9.982 18.295 1.00 94.00 174 GLU A O 1
ATOM 1444 N N . PRO A 1 175 ? -13.632 8.145 17.207 1.00 93.94 175 PRO A N 1
ATOM 1445 C CA . PRO A 1 175 ? -14.084 7.268 18.261 1.00 93.94 175 PRO A CA 1
ATOM 1446 C C . PRO A 1 175 ? -13.154 7.352 19.467 1.00 93.94 175 PRO A C 1
ATOM 1448 O O . PRO A 1 175 ? -11.960 7.635 19.356 1.00 93.94 175 PRO A O 1
ATOM 1451 N N . ASN A 1 176 ? -13.707 7.032 20.628 1.00 95.00 176 ASN A N 1
ATOM 1452 C CA . ASN A 1 176 ? -12.954 6.902 21.864 1.00 95.00 176 ASN A CA 1
ATOM 1453 C C . ASN A 1 176 ? -12.916 5.437 22.295 1.00 95.00 176 ASN A C 1
ATOM 1455 O O . ASN A 1 176 ? -13.895 4.700 22.137 1.00 95.00 176 ASN A O 1
ATOM 1459 N N . VAL A 1 177 ? -11.800 5.027 22.898 1.00 96.44 177 VAL A N 1
ATOM 1460 C CA . VAL A 1 177 ? -11.713 3.738 23.592 1.00 96.44 177 VAL A CA 1
ATOM 1461 C C . VAL A 1 177 ? -12.858 3.638 24.602 1.00 96.44 177 VAL A C 1
ATOM 1463 O O . VAL A 1 177 ? -13.134 4.578 25.347 1.00 96.44 177 VAL A O 1
ATOM 1466 N N . GLY A 1 178 ? -13.554 2.503 24.597 1.00 96.94 178 GLY A N 1
ATOM 1467 C CA . GLY A 1 178 ? -14.749 2.275 25.403 1.00 96.94 178 GLY A CA 1
ATOM 1468 C C . GLY A 1 178 ? -16.064 2.666 24.726 1.00 96.94 178 GLY A C 1
ATOM 1469 O O . GLY A 1 178 ? -17.123 2.408 25.292 1.00 96.94 178 GLY A O 1
ATOM 1470 N N . ASN A 1 179 ? -16.047 3.249 23.520 1.00 97.44 179 ASN A N 1
ATOM 1471 C CA . ASN A 1 179 ? -17.269 3.397 22.728 1.00 97.44 179 ASN A CA 1
ATOM 1472 C C . ASN A 1 179 ? -17.882 2.026 22.427 1.00 97.44 179 ASN A C 1
ATOM 1474 O O . ASN A 1 179 ? -17.178 1.072 22.095 1.00 97.44 179 ASN A O 1
ATOM 1478 N N . VAL A 1 180 ? -19.208 1.949 22.543 1.00 97.75 180 VAL A N 1
ATOM 1479 C CA . VAL A 1 180 ? -19.988 0.728 22.336 1.00 97.75 180 VAL A CA 1
ATOM 1480 C C . VAL A 1 180 ? -20.997 0.964 21.227 1.00 97.75 180 VAL A C 1
ATOM 1482 O O . VAL A 1 180 ? -21.700 1.974 21.225 1.00 97.75 180 VAL A O 1
ATOM 1485 N N . VAL A 1 181 ? -21.106 0.001 20.319 1.00 97.38 181 VAL A N 1
ATOM 1486 C CA . VAL A 1 181 ? -22.139 -0.039 19.283 1.00 97.38 181 VAL A CA 1
ATOM 1487 C C . VAL A 1 181 ? -22.916 -1.348 19.381 1.00 97.38 181 VAL A C 1
ATOM 1489 O O . VAL A 1 181 ? -22.370 -2.384 19.760 1.00 97.38 181 VAL A O 1
ATOM 1492 N N . ASN A 1 182 ? -24.202 -1.313 19.039 1.00 97.88 182 ASN A N 1
ATOM 1493 C CA . ASN A 1 182 ? -24.990 -2.528 18.847 1.00 97.88 182 ASN A CA 1
ATOM 1494 C C . ASN A 1 182 ? -24.866 -2.949 17.387 1.00 97.88 182 ASN A C 1
ATOM 1496 O O . ASN A 1 182 ? -25.127 -2.139 16.496 1.00 97.88 182 ASN A O 1
ATOM 1500 N N . CYS A 1 183 ? -24.519 -4.209 17.135 1.00 97.94 183 CYS A N 1
ATOM 1501 C CA . CYS A 1 183 ? -24.473 -4.713 15.776 1.00 97.94 183 CYS A CA 1
ATOM 1502 C C . CYS A 1 183 ? -25.866 -4.642 15.139 1.00 97.94 183 CYS A C 1
ATOM 1504 O O . CYS A 1 183 ? -26.807 -5.280 15.611 1.00 97.94 183 CYS A O 1
ATOM 1506 N N . ARG A 1 184 ? -25.990 -3.922 14.025 1.00 97.31 184 ARG A N 1
ATOM 1507 C CA . ARG A 1 184 ? -27.225 -3.732 13.258 1.00 97.31 184 ARG A CA 1
ATOM 1508 C C . ARG A 1 184 ? -27.765 -5.034 12.669 1.00 97.31 184 ARG A C 1
ATOM 1510 O O . ARG A 1 184 ? -28.935 -5.086 12.309 1.00 97.31 184 ARG A O 1
ATOM 1517 N N . LYS A 1 185 ? -26.931 -6.078 12.574 1.00 97.56 185 LYS A N 1
ATOM 1518 C CA . LYS A 1 185 ? -27.322 -7.392 12.048 1.00 97.56 185 LYS A CA 1
ATOM 1519 C C . LYS A 1 185 ? -27.688 -8.410 13.126 1.00 97.56 185 LYS A C 1
ATOM 1521 O O . LYS A 1 185 ? -28.750 -9.011 13.030 1.00 97.56 185 LYS A O 1
ATOM 1526 N N . CYS A 1 186 ? -26.829 -8.645 14.120 1.00 97.56 186 CYS A N 1
ATOM 1527 C CA . CYS A 1 186 ? -27.064 -9.685 15.137 1.00 97.56 186 CYS A CA 1
ATOM 1528 C C . CYS A 1 186 ? -27.418 -9.147 16.532 1.00 97.56 186 CYS A C 1
ATOM 1530 O O . CYS A 1 186 ? -27.620 -9.937 17.450 1.00 97.56 186 CYS A O 1
ATOM 1532 N N . GLY A 1 187 ? -27.474 -7.825 16.716 1.00 97.19 187 GLY A N 1
ATOM 1533 C CA . GLY A 1 187 ? -27.866 -7.179 17.971 1.00 97.19 187 GLY A CA 1
ATOM 1534 C C . GLY A 1 187 ? -26.815 -7.204 19.085 1.00 97.19 187 GLY A C 1
ATOM 1535 O O . GLY A 1 187 ? -27.040 -6.597 20.129 1.00 97.19 187 GLY A O 1
ATOM 1536 N N . ILE A 1 188 ? -25.672 -7.876 18.895 1.00 97.44 188 ILE A N 1
ATOM 1537 C CA . ILE A 1 188 ? -24.643 -7.967 19.936 1.00 97.44 188 ILE A CA 1
ATOM 1538 C C . ILE A 1 188 ? -23.981 -6.611 20.199 1.00 97.44 188 ILE A C 1
ATOM 1540 O O . ILE A 1 188 ? -23.726 -5.849 19.266 1.00 97.44 188 ILE A O 1
ATOM 1544 N N . LYS A 1 189 ? -23.653 -6.333 21.461 1.00 98.25 189 LYS A N 1
ATOM 1545 C CA . LYS A 1 189 ? -22.839 -5.177 21.844 1.00 98.25 189 LYS A CA 1
ATOM 1546 C C . LYS A 1 189 ? -21.371 -5.423 21.508 1.00 98.25 189 LYS A C 1
ATOM 1548 O O . LYS A 1 189 ? -20.817 -6.472 21.839 1.00 98.25 189 LYS A O 1
ATOM 1553 N N . ILE A 1 190 ? -20.747 -4.446 20.866 1.00 98.19 190 ILE A N 1
ATOM 1554 C CA . ILE A 1 190 ? -19.339 -4.458 20.472 1.00 98.19 190 ILE A CA 1
ATOM 1555 C C . ILE A 1 190 ? -18.681 -3.230 21.087 1.00 98.19 190 ILE A C 1
ATOM 1557 O O . ILE A 1 190 ? -19.204 -2.127 20.940 1.00 98.19 190 ILE A O 1
ATOM 1561 N N . ILE A 1 191 ? -17.545 -3.416 21.754 1.00 98.12 191 ILE A N 1
ATOM 1562 C CA . ILE A 1 191 ? -16.773 -2.337 22.375 1.00 98.12 191 ILE A CA 1
ATOM 1563 C C . ILE A 1 191 ? -15.466 -2.111 21.612 1.00 98.12 191 ILE A C 1
ATOM 1565 O O . ILE A 1 191 ? -14.781 -3.067 21.240 1.00 98.12 191 ILE A O 1
ATOM 1569 N N . LEU A 1 192 ? -15.130 -0.842 21.377 1.00 98.12 192 LEU A N 1
ATOM 1570 C CA . LEU A 1 192 ? -13.846 -0.432 20.818 1.00 98.12 192 LEU A CA 1
ATOM 1571 C C . LEU A 1 192 ? -12.784 -0.394 21.917 1.00 98.12 192 LEU A C 1
ATOM 1573 O O . LEU A 1 192 ? -12.972 0.237 22.961 1.00 98.12 192 LEU A O 1
ATOM 1577 N N . LYS A 1 193 ? -11.644 -1.025 21.660 1.00 97.44 193 LYS A N 1
ATOM 1578 C CA . LYS A 1 193 ? -10.479 -1.049 22.541 1.00 97.44 193 LYS A CA 1
ATOM 1579 C C . LYS A 1 193 ? -9.209 -0.704 21.774 1.00 97.44 193 LYS A C 1
ATOM 1581 O O . LYS A 1 193 ? -9.194 -0.674 20.547 1.00 97.44 193 LYS A O 1
ATOM 1586 N N . GLU A 1 194 ? -8.135 -0.460 22.514 1.00 96.69 194 GLU A N 1
ATOM 1587 C CA . GLU A 1 194 ? -6.806 -0.201 21.965 1.00 96.69 194 GLU A CA 1
ATOM 1588 C C . GLU A 1 194 ? -5.782 -1.149 22.593 1.00 96.69 194 GLU A C 1
ATOM 1590 O O . GLU A 1 194 ? -5.863 -1.469 23.784 1.00 96.69 194 GLU A O 1
ATOM 1595 N N . ARG A 1 195 ? -4.852 -1.649 21.778 1.00 96.38 195 ARG A N 1
ATOM 1596 C CA . ARG A 1 195 ? -3.730 -2.490 22.207 1.00 96.38 195 ARG A CA 1
ATOM 1597 C C . ARG A 1 195 ? -2.505 -2.107 21.399 1.00 96.38 195 ARG A C 1
ATOM 1599 O O . ARG A 1 195 ? -2.588 -2.013 20.183 1.00 96.38 195 ARG A O 1
ATOM 1606 N N . ASP A 1 196 ? -1.396 -1.855 22.085 1.00 95.38 196 ASP A N 1
ATOM 1607 C CA . ASP A 1 196 ? -0.102 -1.515 21.479 1.00 95.38 196 ASP A CA 1
ATOM 1608 C C . ASP A 1 196 ? -0.116 -0.321 20.499 1.00 95.38 196 ASP A C 1
ATOM 1610 O O . ASP A 1 196 ? 0.835 -0.136 19.738 1.00 95.38 196 ASP A O 1
ATOM 1614 N N . GLY A 1 197 ? -1.138 0.541 20.574 1.00 95.19 197 GLY A N 1
ATOM 1615 C CA . GLY A 1 197 ? -1.329 1.693 19.687 1.00 95.19 197 GLY A CA 1
ATOM 1616 C C . GLY A 1 197 ? -2.291 1.458 18.517 1.00 95.19 197 GLY A C 1
ATOM 1617 O O . GLY A 1 197 ? -2.413 2.339 17.665 1.00 95.19 197 GLY A O 1
ATOM 1618 N N . ASP A 1 198 ? -2.957 0.302 18.451 1.00 96.56 198 ASP A N 1
ATOM 1619 C CA . ASP A 1 198 ? -3.903 -0.065 17.394 1.00 96.56 198 ASP A CA 1
ATOM 1620 C C . ASP A 1 198 ? -5.305 -0.343 17.944 1.00 96.56 198 ASP A C 1
ATOM 1622 O O . ASP A 1 198 ? -5.481 -0.956 19.004 1.00 96.56 198 ASP A O 1
ATOM 1626 N N . PHE A 1 199 ? -6.323 0.099 17.204 1.00 97.12 199 PHE A N 1
ATOM 1627 C CA . PHE A 1 199 ? -7.711 -0.173 17.541 1.00 97.12 199 PHE A CA 1
ATOM 1628 C C . PHE A 1 199 ? -8.094 -1.612 17.204 1.00 97.12 199 PHE A C 1
ATOM 1630 O O . PHE A 1 199 ? -7.752 -2.152 16.151 1.00 97.12 199 PHE A O 1
ATOM 1637 N N . TYR A 1 200 ? -8.882 -2.211 18.089 1.00 97.12 200 TYR A N 1
ATOM 1638 C CA . TYR A 1 200 ? -9.538 -3.491 17.868 1.00 97.12 200 TYR A CA 1
ATOM 1639 C C . TYR A 1 200 ? -10.912 -3.494 18.533 1.00 97.12 200 TYR A C 1
ATOM 1641 O O . TYR A 1 200 ? -11.220 -2.651 19.377 1.00 97.12 200 TYR A O 1
ATOM 1649 N N . VAL A 1 201 ? -11.742 -4.462 18.163 1.00 97.69 201 VAL A N 1
ATOM 1650 C CA . VAL A 1 201 ? -13.070 -4.636 18.748 1.00 97.69 201 VAL A CA 1
ATOM 1651 C C . VAL A 1 201 ? -13.211 -5.995 19.404 1.00 97.69 201 VAL A C 1
ATOM 1653 O O . VAL A 1 201 ? -12.611 -6.980 18.976 1.00 97.69 201 VAL A O 1
ATOM 1656 N N . GLU A 1 202 ? -14.056 -6.054 20.421 1.00 97.00 202 GLU A N 1
ATOM 1657 C CA . GLU A 1 202 ? -14.476 -7.300 21.049 1.00 97.00 202 GLU A CA 1
ATOM 1658 C C . GLU A 1 202 ? -15.975 -7.264 21.355 1.00 97.00 202 GLU A C 1
ATOM 1660 O O . GLU A 1 202 ? -16.611 -6.206 21.390 1.00 97.00 202 GLU A O 1
ATOM 1665 N N . ARG A 1 203 ? -16.550 -8.445 21.577 1.00 96.56 203 ARG A N 1
ATOM 1666 C CA . ARG A 1 203 ? -17.903 -8.561 22.113 1.00 96.56 203 ARG A CA 1
ATOM 1667 C C . ARG A 1 203 ? -17.903 -8.053 23.556 1.00 96.56 203 ARG A C 1
ATOM 1669 O O . ARG A 1 203 ? -17.100 -8.513 24.358 1.00 96.56 203 ARG A O 1
ATOM 1676 N N . MET A 1 204 ? -18.842 -7.169 23.874 1.00 92.19 204 MET A N 1
ATOM 1677 C CA . MET A 1 204 ? -19.132 -6.794 25.255 1.00 92.19 204 MET A CA 1
ATOM 1678 C C . MET A 1 204 ? -20.019 -7.880 25.877 1.00 92.19 204 MET A C 1
ATOM 1680 O O . MET A 1 204 ? -21.031 -8.262 25.275 1.00 92.19 204 MET A O 1
ATOM 1684 N N . GLU A 1 205 ? -19.595 -8.409 27.025 1.00 80.31 205 GLU A N 1
ATOM 1685 C CA . GLU A 1 205 ? -20.359 -9.393 27.807 1.00 80.31 205 GLU A CA 1
ATOM 1686 C C . GLU A 1 205 ? -21.675 -8.818 28.345 1.00 80.31 205 GLU A C 1
ATOM 1688 O O . GLU A 1 205 ? -21.709 -7.624 28.734 1.00 80.31 205 GLU A O 1
#

Sequence (205 aa):
MIDRDIENLTRTTALERFAISRYDEQIQKIPIPKLKMLLPGIRTNEEGHEAQVLKLARARDQATQMEDIPLFTLDKPLEEILAGEGYKSKPGFKTILQAFYLDLYFEKNAVKLYQKFAEDSEDEEIRKFFLDTTRSEQGHVRIFKEVIDQIHRNQLDIEFYCPVCGWIESFGREPNVGNVVNCRKCGIKIILKERDGDFYVERME

Secondary structure (DSSP, 8-state):
-HHHHHHHHHHHHHHHHHHHHHHHHHHHH---HHHHTTHHHHHHHHHHHHHHHHHHHHTTT---------TT--SS-HHHHHHHTT----TTBHHHHHHHHHHHHHHHHHHHHHHHHHHH--SHHHHHHHHHHHHHHHHHHHHHHHHHHHHHTT-S--EE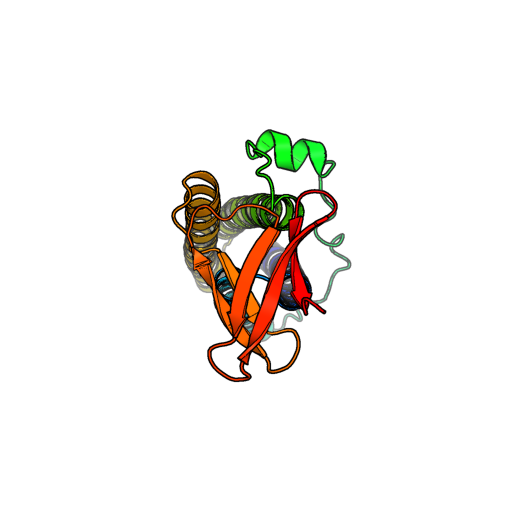E-TTT--EEE--SS--TT-EEE-TTT--EEEEEEETTEEEEEE--